Protein AF-A0A7S2PCZ5-F1 (afdb_monomer_lite)

Foldseek 3Di:
DPPPVVVVVVLVVVLVVVVVVVVVVVPPDDDDDDDDDDDDDDDDDDPPPPPPCPVPPPDPPPADDPLDALVVLLVVQLVVCQPPLDDDLVSLLVSLVSAAAQAQVSLVSLLVSQLSNLFRHLDQAAQVSLLSNLVSLLRNLHHDPPPQDDDPPDDPVRSVLLVLLVRLVSLLVSLLSSLVSCLDPSGSNLQHHDLVSNLVSLVSLLSSLVSVPPDNQPVVSVVPPPDPPPVPPDPDDPVVSLVSLVVSLVSVLCSLSPPDQQRDPSHDPSSRVSSNVPGHDDGHHDPSSVVSSVSSVVSSPPDPPPPPPPPPDPDDPDPDDDDDDDDDDDDDDDDDDDDDDDDDDDDDD

Radius of gyration: 31.06 Å; chains: 1; bounding box: 72×67×111 Å

Structure (mmCIF, N/CA/C/O backbone):
data_AF-A0A7S2PCZ5-F1
#
_entry.id   AF-A0A7S2PCZ5-F1
#
loop_
_atom_site.group_PDB
_atom_site.id
_atom_site.type_symbol
_atom_site.label_atom_id
_atom_site.label_alt_id
_atom_site.label_comp_id
_atom_site.label_asym_id
_atom_site.label_entity_id
_atom_site.label_seq_id
_atom_site.pdbx_PDB_ins_code
_atom_site.Cartn_x
_atom_site.Cartn_y
_atom_site.Cartn_z
_atom_site.occupancy
_atom_site.B_iso_or_equiv
_atom_site.auth_seq_id
_atom_site.auth_comp_id
_atom_site.auth_asym_id
_atom_site.auth_atom_id
_atom_site.pdbx_PDB_model_num
ATOM 1 N N . MET A 1 1 ? 23.778 21.643 -2.420 1.00 45.50 1 MET A N 1
ATOM 2 C CA . MET A 1 1 ? 23.593 20.524 -1.459 1.00 45.50 1 MET A CA 1
ATOM 3 C C . MET A 1 1 ? 23.432 20.952 0.011 1.00 45.50 1 MET A C 1
ATOM 5 O O . MET A 1 1 ? 22.989 20.142 0.815 1.00 45.50 1 MET A O 1
ATOM 9 N N . SER A 1 2 ? 23.689 22.212 0.385 1.00 38.12 2 SER A N 1
ATOM 10 C CA . SER A 1 2 ? 23.655 22.679 1.788 1.00 38.12 2 SER A CA 1
ATOM 11 C C . SER A 1 2 ? 22.252 22.975 2.355 1.00 38.12 2 SER A C 1
ATOM 13 O O . SER A 1 2 ? 22.082 23.082 3.566 1.00 38.12 2 SER A O 1
ATOM 15 N N . SER A 1 3 ? 21.228 23.076 1.505 1.00 40.75 3 SER A N 1
ATOM 16 C CA . SER A 1 3 ? 19.867 23.493 1.889 1.00 40.75 3 SER A CA 1
ATOM 17 C C . SER A 1 3 ? 19.020 22.364 2.497 1.00 40.75 3 SER A C 1
ATOM 19 O O . SER A 1 3 ? 18.107 22.625 3.276 1.00 40.75 3 SER A O 1
ATOM 21 N N . SER A 1 4 ? 19.331 21.101 2.179 1.00 42.09 4 SER A N 1
ATOM 22 C CA . SER A 1 4 ? 18.499 19.946 2.561 1.00 42.09 4 SER A CA 1
ATOM 23 C C . SER A 1 4 ? 18.768 19.460 3.997 1.00 42.09 4 SER A C 1
ATOM 25 O O . SER A 1 4 ? 17.859 19.034 4.708 1.00 42.09 4 SER A O 1
ATOM 27 N N . ILE A 1 5 ? 20.002 19.630 4.488 1.00 46.31 5 ILE A N 1
ATOM 28 C CA . ILE A 1 5 ? 20.404 19.249 5.857 1.00 46.31 5 ILE A CA 1
ATOM 29 C C . ILE A 1 5 ? 19.754 20.169 6.911 1.00 46.31 5 ILE A C 1
ATOM 31 O O . ILE A 1 5 ? 19.394 19.723 8.003 1.00 46.31 5 ILE A O 1
ATOM 35 N N . ALA A 1 6 ? 19.510 21.440 6.571 1.00 43.97 6 ALA A N 1
ATOM 36 C CA . ALA A 1 6 ? 18.892 22.408 7.480 1.00 43.97 6 ALA A CA 1
ATOM 37 C C . ALA A 1 6 ? 17.414 22.098 7.798 1.00 43.97 6 ALA A C 1
ATOM 39 O O . ALA A 1 6 ? 16.919 22.485 8.860 1.00 43.97 6 ALA A O 1
ATOM 40 N N . CYS A 1 7 ? 16.707 21.383 6.914 1.00 47.53 7 CYS A N 1
ATOM 41 C CA . CYS A 1 7 ? 15.302 21.037 7.130 1.00 47.53 7 CYS A CA 1
ATOM 42 C C . CYS A 1 7 ? 15.155 19.874 8.128 1.00 47.53 7 CYS A C 1
ATOM 44 O O . CYS A 1 7 ? 14.326 19.941 9.035 1.00 47.53 7 CYS A O 1
ATOM 46 N N . ILE A 1 8 ? 16.053 18.883 8.059 1.00 50.22 8 ILE A N 1
ATOM 47 C CA . ILE A 1 8 ? 16.055 17.697 8.935 1.00 50.22 8 ILE A CA 1
ATOM 48 C C . ILE A 1 8 ? 16.318 18.082 10.406 1.00 50.22 8 ILE A C 1
ATOM 50 O O . ILE A 1 8 ? 15.653 17.572 11.315 1.00 50.22 8 ILE A O 1
ATOM 54 N N . SER A 1 9 ? 17.211 19.051 10.648 1.00 50.16 9 SER A N 1
ATOM 55 C CA . SER A 1 9 ? 17.540 19.548 11.997 1.00 50.16 9 SER A CA 1
ATOM 56 C C . SER A 1 9 ? 16.352 20.236 12.697 1.00 50.16 9 SER A C 1
ATOM 58 O O . SER A 1 9 ? 16.084 19.990 13.877 1.00 50.16 9 SER A O 1
ATOM 60 N N . LYS A 1 10 ? 15.552 21.026 11.964 1.00 50.62 10 LYS A N 1
ATOM 61 C CA . LYS A 1 10 ? 14.368 21.708 12.529 1.00 50.62 10 LYS A CA 1
ATOM 62 C C . LYS A 1 10 ? 13.253 20.730 12.920 1.00 50.62 10 LYS A C 1
ATOM 64 O O . LYS A 1 10 ? 12.554 20.962 13.909 1.00 50.62 10 LYS A O 1
ATOM 69 N N . THR A 1 11 ? 13.099 19.622 12.196 1.00 51.47 11 THR A N 1
ATOM 70 C CA . THR A 1 11 ? 12.139 18.555 12.534 1.00 51.47 11 THR A CA 1
ATOM 71 C C . THR A 1 11 ? 12.542 17.758 13.776 1.00 51.47 11 THR A C 1
ATOM 73 O O . THR A 1 11 ? 11.685 17.477 14.615 1.00 51.47 11 THR A O 1
ATOM 76 N N . ALA A 1 12 ? 13.835 17.473 13.966 1.00 49.94 12 ALA A N 1
ATOM 77 C CA . ALA A 1 12 ? 14.327 16.774 15.158 1.00 49.94 12 ALA A CA 1
ATOM 78 C C . ALA A 1 12 ? 14.112 17.591 16.450 1.00 49.94 12 ALA A C 1
ATOM 80 O O . ALA A 1 12 ? 13.707 17.044 17.479 1.00 49.94 12 ALA A O 1
ATOM 81 N N . ALA A 1 13 ? 14.288 18.917 16.388 1.00 53.91 13 ALA A N 1
ATOM 82 C CA . ALA A 1 13 ? 14.034 19.813 17.520 1.00 53.91 13 ALA A CA 1
ATOM 83 C C . ALA A 1 13 ? 12.541 19.874 17.918 1.00 53.91 13 ALA A C 1
ATOM 85 O O . ALA A 1 13 ? 12.213 19.870 19.108 1.00 53.91 13 ALA A O 1
ATOM 86 N N . ARG A 1 14 ? 11.613 19.849 16.945 1.00 54.09 14 ARG A N 1
ATOM 87 C CA . ARG A 1 14 ? 10.160 19.783 17.218 1.00 54.09 14 ARG A CA 1
ATOM 88 C C . ARG A 1 14 ? 9.744 18.466 17.882 1.00 54.09 14 ARG A C 1
ATOM 90 O O . ARG A 1 14 ? 8.858 18.468 18.737 1.00 54.09 14 ARG A O 1
ATOM 97 N N . TYR A 1 15 ? 10.409 17.360 17.546 1.00 51.12 15 TYR A N 1
ATOM 98 C CA . TYR A 1 15 ? 10.144 16.053 18.151 1.00 51.12 15 TYR A CA 1
ATOM 99 C C . TYR A 1 15 ? 10.481 16.025 19.654 1.00 51.12 15 TYR A C 1
ATOM 101 O O . TYR A 1 15 ? 9.706 15.504 20.460 1.00 51.12 15 TYR A O 1
ATOM 109 N N . GLN A 1 16 ? 11.583 16.664 20.068 1.00 55.31 16 GLN A N 1
ATOM 110 C CA . GLN A 1 16 ? 11.946 16.764 21.488 1.00 55.31 16 GLN A CA 1
ATOM 111 C C . GLN A 1 16 ? 10.994 17.668 22.293 1.00 55.31 16 GLN A C 1
ATOM 113 O O . GLN A 1 16 ? 10.705 17.369 23.454 1.00 55.31 16 GLN A O 1
ATOM 118 N N . ALA A 1 17 ? 10.455 18.729 21.681 1.00 50.72 17 ALA A N 1
ATOM 119 C CA . ALA A 1 17 ? 9.501 19.631 22.329 1.00 50.72 17 ALA A CA 1
ATOM 120 C C . ALA A 1 17 ? 8.142 18.955 22.612 1.00 50.72 17 ALA A C 1
ATOM 122 O O . ALA A 1 17 ? 7.632 19.038 23.731 1.00 50.72 17 ALA A O 1
ATOM 123 N N . ASN A 1 18 ? 7.597 18.193 21.654 1.00 48.69 18 ASN A N 1
ATOM 124 C CA . ASN A 1 18 ? 6.316 17.491 21.831 1.00 48.69 18 ASN A CA 1
ATOM 125 C C . ASN A 1 18 ? 6.363 16.399 22.913 1.00 48.69 18 ASN A C 1
ATOM 127 O O . ASN A 1 18 ? 5.362 16.146 23.588 1.00 48.69 18 ASN A O 1
ATOM 131 N N . ARG A 1 19 ? 7.536 15.796 23.152 1.00 49.56 19 ARG A N 1
ATOM 132 C CA . ARG A 1 19 ? 7.717 14.792 24.210 1.00 49.56 19 ARG A CA 1
ATOM 133 C C . ARG A 1 19 ? 7.587 15.385 25.623 1.00 49.56 19 ARG A C 1
ATOM 135 O O . ARG A 1 19 ? 7.194 14.668 26.540 1.00 49.56 19 ARG A O 1
ATOM 142 N N . ARG A 1 20 ? 7.859 16.687 25.805 1.00 48.09 20 ARG A N 1
ATOM 143 C CA . ARG A 1 20 ? 7.715 17.378 27.102 1.00 48.09 20 ARG A CA 1
ATOM 144 C C . ARG A 1 20 ? 6.266 17.777 27.408 1.00 48.09 20 ARG A C 1
ATOM 146 O O . ARG A 1 20 ? 5.848 17.657 28.556 1.00 48.09 20 ARG A O 1
ATOM 153 N N . CYS A 1 21 ? 5.466 18.149 26.407 1.00 44.34 21 CYS A N 1
ATOM 154 C CA . CYS A 1 21 ? 4.059 18.526 26.615 1.00 44.34 21 CYS A CA 1
ATOM 155 C C . CYS A 1 21 ? 3.155 17.337 26.993 1.00 44.34 21 CYS A C 1
ATOM 157 O O . CYS A 1 21 ? 2.236 17.496 27.794 1.00 44.34 21 CYS A O 1
ATOM 159 N N . ALA A 1 22 ? 3.443 16.130 26.493 1.00 43.91 22 ALA A N 1
ATOM 160 C CA . ALA A 1 22 ? 2.670 14.928 26.827 1.00 43.91 22 ALA A CA 1
ATOM 161 C C . ALA A 1 22 ? 2.833 14.471 28.295 1.00 43.91 22 ALA A C 1
ATOM 163 O O . ALA A 1 22 ? 1.954 13.795 28.825 1.00 43.91 22 ALA A O 1
ATOM 164 N N . SER A 1 23 ? 3.923 14.867 28.963 1.00 44.50 23 SER A N 1
ATOM 165 C CA . SER A 1 23 ? 4.177 14.566 30.382 1.00 44.50 23 SER A CA 1
ATOM 166 C C . SER A 1 23 ? 3.277 15.380 31.325 1.00 44.50 23 SER A C 1
ATOM 168 O O . SER A 1 23 ? 2.786 14.869 32.328 1.00 44.50 23 SER A O 1
ATOM 170 N N . ILE A 1 24 ? 2.986 16.636 30.967 1.00 44.53 24 ILE A N 1
ATOM 171 C CA . ILE A 1 24 ? 2.283 17.589 31.842 1.00 44.53 24 ILE A CA 1
ATOM 172 C C . ILE A 1 24 ? 0.767 17.318 31.888 1.00 44.53 24 ILE A C 1
ATOM 174 O O . ILE A 1 24 ? 0.121 17.529 32.911 1.00 44.53 24 ILE A O 1
ATOM 178 N N . ILE A 1 25 ? 0.186 16.762 30.820 1.00 46.34 25 ILE A N 1
ATOM 179 C CA . ILE A 1 25 ? -1.265 16.500 30.739 1.00 46.34 25 ILE A CA 1
ATOM 180 C C . ILE A 1 25 ? -1.691 15.294 31.606 1.00 46.34 25 ILE A C 1
ATOM 182 O O . ILE A 1 25 ? -2.861 15.170 31.964 1.00 46.34 25 ILE A O 1
ATOM 186 N N . SER A 1 26 ? -0.757 14.435 32.031 1.00 43.09 26 SER A N 1
ATOM 187 C CA . SER A 1 26 ? -1.076 13.259 32.857 1.00 43.09 26 SER A CA 1
ATOM 188 C C . SER A 1 26 ? -1.281 13.563 34.351 1.00 43.09 26 SER A C 1
ATOM 190 O O . SER A 1 26 ? -1.666 12.654 35.085 1.00 43.09 26 SER A O 1
ATOM 192 N N . GLN A 1 27 ? -1.041 14.796 34.816 1.00 44.06 27 GLN A N 1
ATOM 193 C CA . GLN A 1 27 ? -1.111 15.151 36.244 1.00 44.06 27 GLN A CA 1
ATOM 194 C C . GLN A 1 27 ? -2.396 15.889 36.674 1.00 44.06 27 GLN A C 1
ATOM 196 O O . GLN A 1 27 ? -2.571 16.124 37.864 1.00 44.06 27 GLN A O 1
ATOM 201 N N . TYR A 1 28 ? -3.329 16.201 35.761 1.00 41.97 28 TYR A N 1
ATOM 202 C CA . TYR A 1 28 ? -4.479 17.080 36.062 1.00 41.97 28 TYR A CA 1
ATOM 203 C C . TYR A 1 28 ? -5.885 16.462 35.916 1.00 41.97 28 TYR A C 1
ATOM 205 O O . TYR A 1 28 ? -6.870 17.192 35.822 1.00 41.97 28 TYR A O 1
ATOM 213 N N . LEU A 1 29 ? -6.039 15.135 35.947 1.00 40.31 29 LEU A N 1
ATOM 214 C CA . LEU A 1 29 ? -7.370 14.505 35.963 1.00 40.31 29 LEU A CA 1
ATOM 215 C C . LEU A 1 29 ? -7.775 14.083 37.384 1.00 40.31 29 LEU A C 1
ATOM 217 O O . LEU A 1 29 ? -7.515 12.966 37.823 1.00 40.31 29 LEU A O 1
ATOM 221 N N . LEU A 1 30 ? -8.417 15.026 38.081 1.00 42.78 30 LEU A N 1
ATOM 222 C CA . LEU A 1 30 ? -9.117 14.844 39.358 1.00 42.78 30 LEU A CA 1
ATOM 223 C C . LEU A 1 30 ? -10.389 13.971 39.220 1.00 42.78 30 LEU A C 1
ATOM 225 O O . LEU A 1 30 ? -10.973 13.898 38.135 1.00 42.78 30 LEU A O 1
ATOM 229 N N . PRO A 1 31 ? -10.851 13.340 40.321 1.00 51.62 31 PRO A N 1
ATOM 230 C CA . PRO A 1 31 ? -12.037 12.489 40.363 1.00 51.62 31 PRO A CA 1
ATOM 231 C C . PRO A 1 31 ? -13.302 13.307 40.668 1.00 51.62 31 PRO A C 1
ATOM 233 O O . PRO A 1 31 ? -13.294 14.163 41.550 1.00 51.62 31 PRO A O 1
ATOM 236 N N . ALA A 1 32 ? -14.414 13.013 39.991 1.00 42.28 32 ALA A N 1
ATOM 237 C CA . ALA A 1 32 ? -15.710 13.615 40.299 1.00 42.28 32 ALA A CA 1
ATOM 238 C C . ALA A 1 32 ? -16.780 12.549 40.583 1.00 42.28 32 ALA A C 1
ATOM 240 O O . ALA A 1 32 ? -17.205 11.813 39.697 1.00 42.28 32 ALA A O 1
ATOM 241 N N . HIS A 1 33 ? -17.174 12.534 41.858 1.00 38.25 33 HIS A N 1
ATOM 242 C CA . HIS A 1 33 ? -18.529 12.432 42.401 1.00 38.25 33 HIS A CA 1
ATOM 243 C C . HIS A 1 33 ? -19.438 11.235 42.068 1.00 38.25 33 HIS A C 1
ATOM 245 O O . HIS A 1 33 ? -20.063 11.133 41.016 1.00 38.25 33 HIS A O 1
ATOM 251 N N . GLN A 1 34 ? -19.621 10.416 43.108 1.00 47.53 34 GLN A N 1
ATOM 252 C CA . GLN A 1 34 ? -20.853 9.695 43.424 1.00 47.53 34 GLN A CA 1
ATOM 253 C C . GLN A 1 34 ? -21.942 10.681 43.893 1.00 47.53 34 GLN A C 1
ATOM 255 O O . GLN A 1 34 ? -21.619 11.644 44.593 1.00 47.53 34 GLN A O 1
ATOM 260 N N . ASN A 1 35 ? -23.205 10.428 43.514 1.00 40.00 35 ASN A N 1
ATOM 261 C CA . ASN A 1 35 ? -24.399 10.392 44.386 1.00 40.00 35 ASN A CA 1
ATOM 262 C C . ASN A 1 35 ? -25.717 10.421 43.578 1.00 40.00 35 ASN A C 1
ATOM 264 O O . ASN A 1 35 ? -25.870 11.238 42.677 1.00 40.00 35 ASN A O 1
ATOM 268 N N . GLY A 1 36 ? -26.696 9.604 44.000 1.00 37.47 36 GLY A N 1
ATOM 269 C CA . GLY A 1 36 ? -28.075 10.092 44.177 1.00 37.47 36 GLY A CA 1
ATOM 270 C C . GLY A 1 36 ? -29.207 9.645 43.230 1.00 37.47 36 GLY A C 1
ATOM 271 O O . GLY A 1 36 ? -29.570 10.402 42.346 1.00 37.47 36 GLY A O 1
ATOM 272 N N . ILE A 1 37 ? -29.839 8.500 43.541 1.00 39.31 37 ILE A N 1
ATOM 273 C CA . ILE A 1 37 ? -31.270 8.366 43.948 1.00 39.31 37 ILE A CA 1
ATOM 274 C C . ILE A 1 37 ? -32.428 8.558 42.917 1.00 39.31 37 ILE A C 1
ATOM 276 O O . ILE A 1 37 ? -32.655 9.645 42.407 1.00 39.31 37 ILE A O 1
ATOM 280 N N . CYS A 1 38 ? -33.246 7.483 42.817 1.00 35.25 38 CYS A N 1
ATOM 281 C CA . CYS A 1 38 ? -34.692 7.341 42.482 1.00 35.25 38 CYS A CA 1
ATOM 282 C C . CYS A 1 38 ? -35.209 7.787 41.087 1.00 35.25 38 CYS A C 1
ATOM 284 O O . CYS A 1 38 ? -34.790 8.785 40.534 1.00 35.25 38 CYS A O 1
ATOM 286 N N . SER A 1 39 ? -36.173 7.125 40.435 1.00 39.12 39 SER A N 1
ATOM 287 C CA . SER A 1 39 ? -37.429 6.566 40.947 1.00 39.12 39 SER A CA 1
ATOM 288 C C . SER A 1 39 ? -38.088 5.592 39.948 1.00 39.12 39 SER A C 1
ATOM 290 O O . SER A 1 39 ? -37.744 5.531 38.769 1.00 39.12 39 SER A O 1
ATOM 292 N N . ASN A 1 40 ? -39.032 4.817 40.479 1.00 46.72 40 ASN A N 1
ATOM 293 C CA . ASN A 1 40 ? -39.803 3.755 39.841 1.00 46.72 40 ASN A CA 1
ATOM 294 C C . ASN A 1 40 ? -40.740 4.269 38.734 1.00 46.72 40 ASN A C 1
ATOM 296 O O . ASN A 1 40 ? -41.554 5.153 38.986 1.00 46.72 40 ASN A O 1
ATOM 300 N N . PHE A 1 41 ? -40.724 3.622 37.565 1.00 40.94 41 PHE A N 1
ATOM 301 C CA . PHE A 1 41 ? -41.838 3.671 36.617 1.00 40.94 41 PHE A CA 1
ATOM 302 C C . PHE A 1 41 ? -42.261 2.241 36.277 1.00 40.94 41 PHE A C 1
ATOM 304 O O . PHE A 1 41 ? -41.591 1.522 35.538 1.00 40.94 41 PHE A O 1
ATOM 311 N N . SER A 1 42 ? -43.360 1.821 36.903 1.00 46.62 42 SER A N 1
ATOM 312 C CA . SER A 1 42 ? -44.091 0.607 36.562 1.00 46.62 42 SER A CA 1
ATOM 313 C C . SER A 1 42 ? -45.025 0.946 35.408 1.00 46.62 42 SER A C 1
ATOM 315 O O . SER A 1 42 ? -45.886 1.817 35.531 1.00 46.62 42 SER A O 1
ATOM 317 N N . THR A 1 43 ? -44.850 0.287 34.269 1.00 45.06 43 THR A N 1
ATOM 318 C CA . THR A 1 43 ? -45.849 0.285 33.201 1.00 45.06 43 THR A CA 1
ATOM 319 C C . THR A 1 43 ? -45.996 -1.145 32.721 1.00 45.06 43 THR A C 1
ATOM 321 O O . THR A 1 43 ? -45.151 -1.693 32.018 1.00 45.06 43 THR A O 1
ATOM 324 N N . THR A 1 44 ? -47.076 -1.764 33.177 1.00 56.19 44 THR A N 1
ATOM 325 C CA . THR A 1 44 ? -47.604 -3.033 32.693 1.00 56.19 44 THR A CA 1
ATOM 326 C C . THR A 1 44 ? -48.049 -2.854 31.246 1.00 56.19 44 THR A C 1
ATOM 328 O O . THR A 1 44 ? -49.150 -2.372 30.986 1.00 56.19 44 THR A O 1
ATOM 331 N N . ALA A 1 45 ? -47.179 -3.212 30.305 1.00 45.00 45 ALA A N 1
ATOM 332 C CA . ALA A 1 45 ? -47.520 -3.341 28.896 1.00 45.00 45 ALA A CA 1
ATOM 333 C C . ALA A 1 45 ? -47.423 -4.814 28.484 1.00 45.00 45 ALA A C 1
ATOM 335 O O . ALA A 1 45 ? -46.399 -5.470 28.674 1.00 45.00 45 ALA A O 1
ATOM 336 N N . SER A 1 46 ? -48.547 -5.301 27.963 1.00 42.78 46 SER A N 1
ATOM 337 C CA . SER A 1 46 ? -48.851 -6.645 27.484 1.00 42.78 46 SER A CA 1
ATOM 338 C C . SER A 1 46 ? -47.675 -7.433 26.918 1.00 42.78 46 SER A C 1
ATOM 340 O O . SER A 1 46 ? -47.080 -7.089 25.896 1.00 42.78 46 SER A O 1
ATOM 342 N N . ALA A 1 47 ? -47.444 -8.582 27.546 1.00 46.34 47 ALA A N 1
ATOM 343 C CA . ALA A 1 47 ? -46.607 -9.657 27.054 1.00 46.34 47 ALA A CA 1
ATOM 344 C C . ALA A 1 47 ? -47.257 -10.341 25.836 1.00 46.34 47 ALA A C 1
ATOM 346 O O . ALA A 1 47 ? -47.818 -11.428 25.940 1.00 46.34 47 ALA A O 1
ATOM 347 N N . HIS A 1 48 ? -47.124 -9.743 24.652 1.00 45.69 48 HIS A N 1
ATOM 348 C CA . HIS A 1 48 ? -46.992 -10.556 23.447 1.00 45.69 48 HIS A CA 1
ATOM 349 C C . HIS A 1 48 ? -45.577 -11.124 23.454 1.00 45.69 48 HIS A C 1
ATOM 351 O O . HIS A 1 48 ? -44.617 -10.489 23.015 1.00 45.69 48 HIS A O 1
ATOM 357 N N . ILE A 1 49 ? -45.457 -12.328 24.013 1.00 47.56 49 ILE A N 1
ATOM 358 C CA . ILE A 1 49 ? -44.280 -13.180 23.890 1.00 47.56 49 ILE A CA 1
ATOM 359 C C . ILE A 1 49 ? -44.191 -13.562 22.412 1.00 47.56 49 ILE A C 1
ATOM 361 O O . ILE A 1 49 ? -44.642 -14.618 21.982 1.00 47.56 49 ILE A O 1
ATOM 365 N N . ALA A 1 50 ? -43.622 -12.664 21.610 1.00 46.94 50 ALA A N 1
ATOM 366 C CA . ALA A 1 50 ? -42.960 -13.060 20.391 1.00 46.94 50 ALA A CA 1
ATOM 367 C C . ALA A 1 50 ? -41.834 -13.983 20.848 1.00 46.94 50 ALA A C 1
ATOM 369 O O . ALA A 1 50 ? -40.799 -13.527 21.344 1.00 46.94 50 ALA A O 1
ATOM 370 N N . THR A 1 51 ? -42.060 -15.287 20.724 1.00 46.09 51 THR A N 1
ATOM 371 C CA . THR A 1 51 ? -41.012 -16.298 20.681 1.00 46.09 51 THR A CA 1
ATOM 372 C C . THR A 1 51 ? -40.114 -15.942 19.501 1.00 46.09 51 THR A C 1
ATOM 374 O O . THR A 1 51 ? -40.228 -16.488 18.407 1.00 46.09 51 THR A O 1
ATOM 377 N N . ARG A 1 52 ? -39.242 -14.942 19.692 1.00 46.72 52 ARG A N 1
ATOM 378 C CA . ARG A 1 52 ? -38.076 -14.721 18.851 1.00 46.72 52 ARG A CA 1
ATOM 379 C C . ARG A 1 52 ? -37.355 -16.050 18.891 1.00 46.72 52 ARG A C 1
ATOM 381 O O . ARG A 1 52 ? -36.842 -16.411 19.945 1.00 46.72 52 ARG A O 1
ATOM 388 N N . ASN A 1 53 ? -37.391 -16.767 17.772 1.00 48.50 53 ASN A N 1
ATOM 389 C CA . ASN A 1 53 ? -36.623 -17.974 17.525 1.00 48.50 53 ASN A CA 1
ATOM 390 C C . ASN A 1 53 ? -35.151 -17.693 17.855 1.00 48.50 53 ASN A C 1
ATOM 392 O O . ASN A 1 53 ? -34.363 -17.266 17.018 1.00 48.50 53 ASN A O 1
ATOM 396 N N . THR A 1 54 ? -34.789 -17.895 19.118 1.00 46.69 54 THR A N 1
ATOM 397 C CA . THR A 1 54 ? -33.419 -17.954 19.625 1.00 46.69 54 THR A CA 1
ATOM 398 C C . THR A 1 54 ? -32.803 -19.325 19.335 1.00 46.69 54 THR A C 1
ATOM 400 O O . THR A 1 54 ? -31.614 -19.528 19.579 1.00 46.69 54 THR A O 1
ATOM 403 N N . SER A 1 55 ? -33.568 -20.237 18.724 1.00 45.91 55 SER A N 1
ATOM 404 C CA . SER A 1 55 ? -33.157 -21.549 18.227 1.00 45.91 55 SER A CA 1
ATOM 405 C C . SER A 1 55 ? -32.472 -21.468 16.857 1.00 45.91 55 SER A C 1
ATOM 407 O O . SER A 1 55 ? -32.857 -22.145 15.911 1.00 45.91 55 SER A O 1
ATOM 409 N N . ASN A 1 56 ? -31.485 -20.586 16.727 1.00 43.56 56 ASN A N 1
ATOM 410 C CA . ASN A 1 56 ? -30.371 -20.795 15.802 1.00 43.56 56 ASN A CA 1
ATOM 411 C C . ASN A 1 56 ? -29.220 -19.838 16.128 1.00 43.56 56 ASN A C 1
ATOM 413 O O . ASN A 1 56 ? -28.607 -19.237 15.248 1.00 43.56 56 ASN A O 1
ATOM 417 N N . ARG A 1 57 ? -28.857 -19.718 17.414 1.00 45.19 57 ARG A N 1
ATOM 418 C CA . ARG A 1 57 ? -27.478 -19.345 17.772 1.00 45.19 57 ARG A CA 1
ATOM 419 C C . ARG A 1 57 ? -26.551 -20.517 17.428 1.00 45.19 57 ARG A C 1
ATOM 421 O O . ARG A 1 57 ? -25.873 -21.054 18.297 1.00 45.19 57 ARG A O 1
ATOM 428 N N . ASN A 1 58 ? -26.544 -20.922 16.159 1.00 47.66 58 ASN A N 1
ATOM 429 C CA . ASN A 1 58 ? -25.542 -21.812 15.612 1.00 47.66 58 ASN A CA 1
ATOM 430 C C . ASN A 1 58 ? -24.212 -21.087 15.739 1.00 47.66 58 ASN A C 1
ATOM 432 O O . ASN A 1 58 ? -23.904 -20.166 14.991 1.00 47.66 58 ASN A O 1
ATOM 436 N N . ASN A 1 59 ? -23.482 -21.487 16.773 1.00 45.03 59 ASN A N 1
ATOM 437 C CA . ASN A 1 59 ? -22.052 -21.352 16.927 1.00 45.03 59 ASN A CA 1
ATOM 438 C C . ASN A 1 59 ? -21.484 -19.966 16.596 1.00 45.03 59 ASN A C 1
ATOM 440 O O . ASN A 1 59 ? -20.992 -19.682 15.512 1.00 45.03 59 ASN A O 1
ATOM 444 N N . ILE A 1 60 ? -21.362 -19.160 17.652 1.00 46.59 60 ILE A N 1
ATOM 445 C CA . ILE A 1 60 ? -20.468 -17.990 17.787 1.00 46.59 60 ILE A CA 1
ATOM 446 C C . ILE A 1 60 ? -18.983 -18.334 17.461 1.00 46.59 60 ILE A C 1
ATOM 448 O O . ILE A 1 60 ? -18.104 -17.463 17.433 1.00 46.59 60 ILE A O 1
ATOM 452 N N . THR A 1 61 ? -18.685 -19.609 17.203 1.00 49.69 61 THR A N 1
ATOM 453 C CA . THR A 1 61 ? -17.424 -20.166 16.708 1.00 49.69 61 THR A CA 1
ATOM 454 C C . THR A 1 61 ? -17.378 -20.405 15.202 1.00 49.69 61 THR A C 1
ATOM 456 O O . THR A 1 61 ? -16.333 -20.874 14.769 1.00 49.69 61 THR A O 1
ATOM 459 N N . ALA A 1 62 ? -18.427 -20.094 14.425 1.00 55.81 62 ALA A N 1
ATOM 460 C CA . ALA A 1 62 ? -18.446 -20.270 12.974 1.00 55.81 62 ALA A CA 1
ATOM 461 C C . ALA A 1 62 ? -17.227 -19.580 12.352 1.00 55.81 62 ALA A C 1
ATOM 463 O O . ALA A 1 62 ? -17.161 -18.355 12.214 1.00 55.81 62 ALA A O 1
ATOM 464 N N . THR A 1 63 ? -16.220 -20.401 12.077 1.00 74.31 63 THR A N 1
ATOM 465 C CA . THR A 1 63 ? -15.027 -20.050 11.333 1.00 74.31 63 THR A CA 1
ATOM 466 C C . THR A 1 63 ? -15.448 -19.767 9.902 1.00 74.31 63 THR A C 1
ATOM 468 O O . THR A 1 63 ? -16.447 -20.306 9.423 1.00 74.31 63 THR A O 1
ATOM 471 N N . LEU A 1 64 ? -14.709 -18.891 9.226 1.00 86.00 64 LEU A N 1
ATOM 472 C CA . LEU A 1 64 ? -14.941 -18.616 7.812 1.00 86.00 64 LEU A CA 1
ATOM 473 C C . LEU A 1 64 ? -14.963 -19.953 7.034 1.00 86.00 64 LEU A C 1
ATOM 475 O O . LEU A 1 64 ? -14.142 -20.822 7.345 1.00 86.00 64 LEU A O 1
ATOM 479 N N . PRO A 1 65 ? -15.919 -20.155 6.107 1.00 86.56 65 PRO A N 1
ATOM 480 C CA . PRO A 1 65 ? -16.072 -21.423 5.387 1.00 86.56 65 PRO A CA 1
ATOM 481 C C . PRO A 1 65 ? -14.809 -21.721 4.582 1.00 86.56 65 PRO A C 1
ATOM 483 O O . PRO A 1 65 ? -14.195 -20.784 4.104 1.00 86.56 65 PRO A O 1
ATOM 486 N N . GLU A 1 66 ? -14.399 -22.976 4.405 1.00 87.19 66 GLU A N 1
ATOM 487 C CA . GLU A 1 66 ? -13.174 -23.284 3.648 1.00 87.19 66 GLU A CA 1
ATOM 488 C C . GLU A 1 66 ? -13.249 -22.787 2.190 1.00 87.19 66 GLU A C 1
ATOM 490 O O . GLU A 1 66 ? -14.304 -22.810 1.560 1.00 87.19 66 GLU A O 1
ATOM 495 N N . GLY A 1 67 ? -12.128 -22.290 1.650 1.00 88.88 67 GLY A N 1
ATOM 496 C CA . GLY A 1 67 ? -12.038 -21.844 0.248 1.00 88.88 67 GLY A CA 1
ATOM 497 C C . GLY A 1 67 ? -12.741 -20.520 -0.095 1.00 88.88 67 GLY A C 1
ATOM 498 O O . GLY A 1 67 ? -12.864 -20.166 -1.267 1.00 88.88 67 GLY A O 1
ATOM 499 N N . TYR A 1 68 ? -13.200 -19.773 0.903 1.00 92.69 68 TYR A N 1
ATOM 500 C CA . TYR A 1 68 ? -13.850 -18.476 0.730 1.00 92.69 68 TYR A CA 1
ATOM 501 C C . TYR A 1 68 ? -12.981 -17.405 0.052 1.00 92.69 68 TYR A C 1
ATOM 503 O O . TYR A 1 68 ? -11.757 -17.368 0.185 1.00 92.69 68 TYR A O 1
ATOM 511 N N . ARG A 1 69 ? -13.646 -16.459 -0.623 1.00 93.44 69 ARG A N 1
ATOM 512 C CA . ARG A 1 69 ? -13.007 -15.246 -1.161 1.00 93.44 69 ARG A CA 1
ATOM 513 C C . ARG A 1 69 ? -12.993 -14.110 -0.128 1.00 93.44 69 ARG A C 1
ATOM 515 O O . ARG A 1 69 ? -13.937 -14.015 0.662 1.00 93.44 69 ARG A O 1
ATOM 522 N N . PRO A 1 70 ? -12.022 -13.175 -0.179 1.00 95.06 70 PRO A N 1
ATOM 523 C CA . PRO A 1 70 ? -11.980 -12.027 0.731 1.00 95.06 70 PRO A CA 1
ATOM 524 C C . PRO A 1 70 ? -13.275 -11.209 0.764 1.00 95.06 70 PRO A C 1
ATOM 526 O O . PRO A 1 70 ? -13.697 -10.797 1.837 1.00 95.06 70 PRO A O 1
ATOM 529 N N . GLY A 1 71 ? -13.949 -11.033 -0.380 1.00 94.38 71 GLY A N 1
ATOM 530 C CA . GLY A 1 71 ? -15.258 -10.367 -0.440 1.00 94.38 71 GLY A CA 1
ATOM 531 C C . GLY A 1 71 ? -16.348 -11.086 0.358 1.00 94.38 71 GLY A C 1
ATOM 532 O O . GLY A 1 71 ? -17.032 -10.464 1.160 1.00 94.38 71 GLY A O 1
ATOM 533 N N . GLN A 1 72 ? -16.449 -12.411 0.223 1.00 95.00 72 GLN A N 1
ATOM 534 C CA . GLN A 1 72 ? -17.427 -13.205 0.976 1.00 95.00 72 GLN A CA 1
ATOM 535 C C . GLN A 1 72 ? -17.137 -13.170 2.480 1.00 95.00 72 GLN A C 1
ATOM 537 O O . GLN A 1 72 ? -18.051 -13.028 3.291 1.00 95.00 72 GLN A O 1
ATOM 542 N N . ALA A 1 73 ? -15.860 -13.268 2.867 1.00 95.69 73 ALA A N 1
ATOM 543 C CA . ALA A 1 73 ? -15.479 -13.124 4.267 1.00 95.69 73 ALA A CA 1
ATOM 544 C C . ALA A 1 73 ? -15.762 -11.729 4.810 1.00 95.69 73 ALA A C 1
ATOM 546 O O . ALA A 1 73 ? -16.229 -11.619 5.941 1.00 95.69 73 ALA A O 1
ATOM 547 N N . TYR A 1 74 ? -15.518 -10.683 4.022 1.00 96.19 74 TYR A N 1
ATOM 548 C CA . TYR A 1 74 ? -15.855 -9.323 4.412 1.00 96.19 74 TYR A CA 1
ATOM 549 C C . TYR A 1 74 ? -17.349 -9.195 4.724 1.00 96.19 74 TYR A C 1
ATOM 551 O O . TYR A 1 74 ? -17.680 -8.720 5.806 1.00 96.19 74 TYR A O 1
ATOM 559 N N . ASP A 1 75 ? -18.236 -9.697 3.862 1.00 95.44 75 ASP A N 1
ATOM 560 C CA . ASP A 1 75 ? -19.688 -9.619 4.073 1.00 95.44 75 ASP A CA 1
ATOM 561 C C . ASP A 1 75 ? -20.131 -10.356 5.351 1.00 95.44 75 ASP A C 1
ATOM 563 O O . ASP A 1 75 ? -20.943 -9.851 6.133 1.00 95.44 75 ASP A O 1
ATOM 567 N N . ILE A 1 76 ? -19.565 -11.542 5.609 1.00 93.88 76 ILE A N 1
ATOM 568 C CA . ILE A 1 76 ? -19.828 -12.319 6.832 1.00 93.88 76 ILE A CA 1
ATOM 569 C C . ILE A 1 76 ? -19.343 -11.550 8.069 1.00 93.88 76 ILE A C 1
ATOM 571 O O . ILE A 1 76 ? -20.071 -11.417 9.058 1.00 93.88 76 ILE A O 1
ATOM 575 N N . LEU A 1 77 ? -18.120 -11.020 8.017 1.00 93.94 77 LEU A N 1
ATOM 576 C CA . LEU A 1 77 ? -17.521 -10.262 9.112 1.00 93.94 77 LEU A CA 1
ATOM 577 C C . LEU A 1 77 ? -18.230 -8.931 9.356 1.00 93.94 77 LEU A C 1
ATOM 579 O O . LEU A 1 77 ? -18.344 -8.506 10.504 1.00 93.94 77 LEU A O 1
ATOM 583 N N . GLN A 1 78 ? -18.737 -8.291 8.308 1.00 94.38 78 GLN A N 1
ATOM 584 C CA . GLN A 1 78 ? -19.499 -7.055 8.397 1.00 94.38 78 GLN A CA 1
ATOM 585 C C . GLN A 1 78 ? -20.807 -7.280 9.160 1.00 94.38 78 GLN A C 1
ATOM 587 O O . GLN A 1 78 ? -21.079 -6.540 10.108 1.00 94.38 78 GLN A O 1
ATOM 592 N N . LYS A 1 79 ? -21.567 -8.327 8.806 1.00 92.19 79 LYS A N 1
ATOM 593 C CA . LYS A 1 79 ? -22.794 -8.730 9.518 1.00 92.19 79 LYS A CA 1
ATOM 594 C C . LYS A 1 79 ? -22.495 -9.060 10.980 1.00 92.19 79 LYS A C 1
ATOM 596 O O . LYS A 1 79 ? -23.081 -8.476 11.885 1.00 92.19 79 LYS A O 1
ATOM 601 N N . LYS A 1 80 ? -21.473 -9.887 11.224 1.00 89.88 80 LYS A N 1
ATOM 602 C CA . LYS A 1 80 ? -21.032 -10.252 12.580 1.00 89.88 80 LYS A CA 1
ATOM 603 C C . LYS A 1 80 ? -20.619 -9.039 13.419 1.00 89.88 80 LYS A C 1
ATOM 605 O O . LYS A 1 80 ? -20.964 -8.951 14.601 1.00 89.88 80 LYS A O 1
ATOM 610 N N . GLY A 1 81 ? -19.881 -8.109 12.817 1.00 88.75 81 GLY A N 1
ATOM 611 C CA . GLY A 1 81 ? -19.463 -6.854 13.434 1.00 88.75 81 GLY A CA 1
ATOM 612 C C . GLY A 1 81 ? -20.634 -5.912 13.718 1.00 88.75 81 GLY A C 1
ATOM 613 O O . GLY A 1 81 ? -20.610 -5.220 14.733 1.00 88.75 81 GLY A O 1
ATOM 614 N N . ALA A 1 82 ? -21.674 -5.912 12.880 1.00 87.19 82 ALA A N 1
ATOM 615 C CA . ALA A 1 82 ? -22.898 -5.150 13.118 1.00 87.19 82 ALA A CA 1
ATOM 616 C C . ALA A 1 82 ? -23.719 -5.725 14.285 1.00 87.19 82 ALA A C 1
ATOM 618 O O . ALA A 1 82 ? -24.132 -4.961 15.157 1.00 87.19 82 ALA A O 1
ATOM 619 N N . ASP A 1 83 ? -23.879 -7.050 14.342 1.00 85.44 83 ASP A N 1
ATOM 620 C CA . ASP A 1 83 ? -24.712 -7.723 15.346 1.00 85.44 83 ASP A CA 1
ATOM 621 C C . ASP A 1 83 ? -24.062 -7.750 16.735 1.00 85.44 83 ASP A C 1
ATOM 623 O O . ASP A 1 83 ? -24.698 -7.469 17.751 1.00 85.44 83 ASP A O 1
ATOM 627 N N . THR A 1 84 ? -22.776 -8.109 16.794 1.00 83.94 84 THR A N 1
ATOM 628 C CA . THR A 1 84 ? -22.074 -8.370 18.064 1.00 83.94 84 THR A CA 1
ATOM 629 C C . THR A 1 84 ? -21.085 -7.273 18.451 1.00 83.94 84 THR A C 1
ATOM 631 O O . THR A 1 84 ? -20.660 -7.199 19.606 1.00 83.94 84 THR A O 1
ATOM 634 N N . GLY A 1 85 ? -20.664 -6.437 17.495 1.00 80.94 85 GLY A N 1
ATOM 635 C CA . GLY A 1 85 ? -19.566 -5.482 17.677 1.00 80.94 85 GLY A CA 1
ATOM 636 C C . GLY A 1 85 ? -18.179 -6.124 17.794 1.00 80.94 85 GLY A C 1
ATOM 637 O O . GLY A 1 85 ? -17.195 -5.403 17.977 1.00 80.94 85 GLY A O 1
ATOM 638 N N . PHE A 1 86 ? -18.075 -7.456 17.710 1.00 87.94 86 PHE A N 1
ATOM 639 C CA . PHE A 1 86 ? -16.846 -8.203 17.951 1.00 87.94 86 PHE A CA 1
ATOM 640 C C . PHE A 1 86 ? -16.473 -9.084 16.757 1.00 87.94 86 PHE A C 1
ATOM 642 O O . PHE A 1 86 ? -17.214 -9.973 16.346 1.00 87.94 86 PHE A O 1
ATOM 649 N N . ILE A 1 87 ? -15.264 -8.870 16.245 1.00 91.56 87 ILE A N 1
ATOM 650 C CA . ILE A 1 87 ? -14.654 -9.679 15.190 1.00 91.56 87 ILE A CA 1
ATOM 651 C C . ILE A 1 87 ? -13.384 -10.289 15.762 1.00 91.56 87 ILE A C 1
ATOM 653 O O . ILE A 1 87 ? -12.585 -9.589 16.393 1.00 91.56 87 ILE A O 1
ATOM 657 N N . ARG A 1 88 ? -13.180 -11.596 15.560 1.00 92.56 88 ARG A N 1
ATOM 658 C CA . ARG A 1 88 ? -11.958 -12.237 16.043 1.00 92.56 88 ARG A CA 1
ATOM 659 C C . ARG A 1 88 ? -10.798 -11.817 15.149 1.00 92.56 88 ARG A C 1
ATOM 661 O O . ARG A 1 88 ? -10.877 -11.871 13.926 1.00 92.56 88 ARG A O 1
ATOM 668 N N . ARG A 1 89 ? -9.666 -11.510 15.778 1.00 93.12 89 ARG A N 1
ATOM 669 C CA . ARG A 1 89 ? -8.389 -11.218 15.106 1.00 93.12 89 ARG A CA 1
ATOM 670 C C . ARG A 1 89 ? -8.002 -12.274 14.068 1.00 93.12 89 ARG A C 1
ATOM 672 O O . ARG A 1 89 ? -7.563 -11.929 12.976 1.00 93.12 89 ARG A O 1
ATOM 679 N N . LYS A 1 90 ? -8.206 -13.554 14.403 1.00 94.88 90 LYS A N 1
ATOM 680 C CA . LYS A 1 90 ? -7.946 -14.686 13.504 1.00 94.88 90 LYS A CA 1
ATOM 681 C C . LYS A 1 90 ? -8.775 -14.603 12.219 1.00 94.88 90 LYS A C 1
ATOM 683 O O . LYS A 1 90 ? -8.210 -14.741 11.149 1.00 94.88 90 LYS A O 1
ATOM 688 N N . GLU A 1 91 ? -10.065 -14.291 12.316 1.00 95.25 91 GLU A N 1
ATOM 689 C CA . GLU A 1 91 ? -10.961 -14.230 11.152 1.00 95.25 91 GLU A CA 1
ATOM 690 C C . GLU A 1 91 ? -10.556 -13.107 10.190 1.00 95.25 91 GLU A C 1
ATOM 692 O O . GLU A 1 91 ? -10.521 -13.306 8.981 1.00 95.25 91 GLU A O 1
ATOM 697 N N . PHE A 1 92 ? -10.168 -11.945 10.727 1.00 96.25 92 PHE A N 1
ATOM 698 C CA . PHE A 1 92 ? -9.626 -10.858 9.911 1.00 96.25 92 PHE A CA 1
ATOM 699 C C . PHE A 1 92 ? -8.322 -11.257 9.197 1.00 96.25 92 PHE A C 1
ATOM 701 O O . PHE A 1 92 ? -8.152 -10.976 8.011 1.00 96.25 92 PHE A O 1
ATOM 708 N N . MET A 1 93 ? -7.397 -11.922 9.900 1.00 96.88 93 MET A N 1
ATOM 709 C CA . MET A 1 93 ? -6.148 -12.393 9.288 1.00 96.88 93 MET A CA 1
ATOM 710 C C . MET A 1 93 ? -6.401 -13.449 8.219 1.00 96.88 93 MET A C 1
ATOM 712 O O . MET A 1 93 ? -5.772 -13.398 7.167 1.00 96.88 93 MET A O 1
ATOM 716 N N . ASP A 1 94 ? -7.306 -14.389 8.475 1.00 96.38 94 ASP A N 1
ATOM 717 C CA . ASP A 1 94 ? -7.623 -15.444 7.521 1.00 96.38 94 ASP A CA 1
ATOM 718 C C . ASP A 1 94 ? -8.260 -14.831 6.257 1.00 96.38 94 ASP A C 1
ATOM 720 O O . ASP A 1 94 ? -7.863 -15.193 5.151 1.00 96.38 94 ASP A O 1
ATOM 724 N N . MET A 1 95 ? -9.117 -13.807 6.396 1.00 97.00 95 MET A N 1
ATOM 725 C CA . MET A 1 95 ? -9.636 -13.027 5.261 1.00 97.00 95 MET A CA 1
ATOM 726 C C . MET A 1 95 ? -8.525 -12.388 4.428 1.00 97.00 95 MET A C 1
ATOM 728 O O . MET A 1 95 ? -8.558 -12.461 3.202 1.00 97.00 95 MET A O 1
ATOM 732 N N . CYS A 1 96 ? -7.526 -11.789 5.075 1.00 97.69 96 CYS A N 1
ATOM 733 C CA . CYS A 1 96 ? -6.386 -11.206 4.370 1.00 97.69 96 CYS A CA 1
ATOM 734 C C . CYS A 1 96 ? -5.523 -12.281 3.685 1.00 97.69 96 CYS A C 1
ATOM 736 O O . CYS A 1 96 ? -5.009 -12.048 2.597 1.00 97.69 96 CYS A O 1
ATOM 738 N N . ARG A 1 97 ? -5.374 -13.467 4.292 1.00 97.31 97 ARG A N 1
ATOM 739 C CA . ARG A 1 97 ? -4.607 -14.595 3.728 1.00 97.31 97 ARG A CA 1
ATOM 740 C C . ARG A 1 97 ? -5.298 -15.271 2.551 1.00 97.31 97 ARG A C 1
ATOM 742 O O . ARG A 1 97 ? -4.599 -15.817 1.701 1.00 97.31 97 ARG A O 1
ATOM 749 N N . ALA A 1 98 ? -6.628 -15.228 2.508 1.00 96.69 98 ALA A N 1
ATOM 750 C CA . ALA A 1 98 ? -7.439 -15.742 1.409 1.00 96.69 98 ALA A CA 1
ATOM 751 C C . ALA A 1 98 ? -7.309 -14.906 0.121 1.00 96.69 98 ALA A C 1
ATOM 753 O O . ALA A 1 98 ? -7.877 -15.267 -0.910 1.00 96.69 98 ALA A O 1
ATOM 754 N N . SER A 1 99 ? -6.577 -13.788 0.166 1.00 96.94 99 SER A N 1
ATOM 755 C CA . SER A 1 99 ? -6.345 -12.948 -0.998 1.00 96.94 99 SER A CA 1
ATOM 756 C C . SER A 1 99 ? -5.545 -13.675 -2.076 1.00 96.94 99 SER A C 1
ATOM 758 O O . SER A 1 99 ? -4.579 -14.402 -1.805 1.00 96.94 99 SER A O 1
ATOM 760 N N . ARG A 1 100 ? -5.981 -13.507 -3.325 1.00 95.38 100 ARG A N 1
ATOM 761 C CA . ARG A 1 100 ? -5.390 -14.202 -4.467 1.00 95.38 100 ARG A CA 1
ATOM 762 C C . ARG A 1 100 ? -4.454 -13.272 -5.224 1.00 95.38 100 ARG A C 1
ATOM 764 O O . ARG A 1 100 ? -4.808 -12.117 -5.440 1.00 95.38 100 ARG A O 1
ATOM 771 N N . PRO A 1 101 ? -3.290 -13.770 -5.665 1.00 95.12 101 PRO A N 1
ATOM 772 C CA . PRO A 1 101 ? -2.397 -12.976 -6.491 1.00 95.12 101 PRO A CA 1
ATOM 773 C C . PRO A 1 101 ? -3.051 -12.573 -7.812 1.00 95.12 101 PRO A C 1
ATOM 775 O O . PRO A 1 101 ? -3.836 -13.339 -8.370 1.00 95.12 101 PRO A O 1
ATOM 778 N N . GLY A 1 102 ? -2.750 -11.360 -8.267 1.00 92.06 102 GLY A N 1
ATOM 779 C CA . GLY A 1 102 ? -3.284 -10.770 -9.494 1.00 92.06 102 GLY A CA 1
ATOM 780 C C . GLY A 1 102 ? -4.755 -10.368 -9.421 1.00 92.06 102 GLY A C 1
ATOM 781 O O . GLY A 1 102 ? -5.373 -10.135 -10.451 1.00 92.06 102 GLY A O 1
ATOM 782 N N . THR A 1 103 ? -5.352 -10.293 -8.226 1.00 94.38 103 THR A N 1
ATOM 783 C CA . THR A 1 103 ? -6.747 -9.867 -8.038 1.00 94.38 103 THR A CA 1
ATOM 784 C C . THR A 1 103 ? -6.826 -8.529 -7.279 1.00 94.38 103 THR A C 1
ATOM 786 O O . THR A 1 103 ? -7.104 -8.526 -6.078 1.00 94.38 103 THR A O 1
ATOM 789 N N . PRO A 1 104 ? -6.682 -7.360 -7.941 1.00 94.88 104 PRO A N 1
ATOM 790 C CA . PRO A 1 104 ? -6.723 -6.044 -7.282 1.00 94.88 104 PRO A CA 1
ATOM 791 C C . PRO A 1 104 ? -7.993 -5.778 -6.460 1.00 94.88 104 PRO A C 1
ATOM 793 O O . PRO A 1 104 ? -7.980 -5.028 -5.481 1.00 94.88 104 PRO A O 1
ATOM 796 N N . ARG A 1 105 ? -9.113 -6.417 -6.826 1.00 95.88 105 ARG A N 1
ATOM 797 C CA . ARG A 1 105 ? -10.376 -6.348 -6.077 1.00 95.88 105 ARG A CA 1
ATOM 798 C C . ARG A 1 105 ? -10.233 -6.856 -4.638 1.00 95.88 105 ARG A C 1
ATOM 800 O O . ARG A 1 105 ? -10.843 -6.277 -3.740 1.00 95.88 105 ARG A O 1
ATOM 807 N N . ASP A 1 106 ? -9.410 -7.879 -4.413 1.00 97.06 106 ASP A N 1
ATOM 808 C CA . ASP A 1 106 ? -9.148 -8.420 -3.077 1.00 97.06 106 ASP A CA 1
ATOM 809 C C . ASP A 1 106 ? -8.364 -7.399 -2.228 1.00 97.06 106 ASP A C 1
ATOM 811 O O . ASP A 1 106 ? -8.710 -7.176 -1.067 1.00 97.06 106 ASP A O 1
ATOM 815 N N . ALA A 1 107 ? -7.393 -6.686 -2.819 1.00 97.12 107 ALA A N 1
ATOM 816 C CA . ALA A 1 107 ? -6.659 -5.608 -2.145 1.00 97.12 107 ALA A CA 1
ATOM 817 C C . ALA A 1 107 ? -7.593 -4.467 -1.708 1.00 97.12 107 ALA A C 1
ATOM 819 O O . ALA A 1 107 ? -7.579 -4.051 -0.547 1.00 97.12 107 ALA A O 1
ATOM 820 N N . LYS A 1 108 ? -8.460 -4.002 -2.620 1.00 97.31 108 LYS A N 1
ATOM 821 C CA . LYS A 1 108 ? -9.481 -2.977 -2.336 1.00 97.31 108 LYS A CA 1
ATOM 822 C C . LYS A 1 108 ? -10.413 -3.408 -1.202 1.00 97.31 108 LYS A C 1
ATOM 824 O O . LYS A 1 108 ? -10.735 -2.596 -0.335 1.00 97.31 108 LYS A O 1
ATOM 829 N N . MET A 1 109 ? -10.797 -4.684 -1.169 1.00 97.69 109 MET A N 1
ATOM 830 C CA . MET A 1 109 ? -11.637 -5.228 -0.104 1.00 97.69 109 MET A CA 1
ATOM 831 C C . MET A 1 109 ? -10.934 -5.213 1.259 1.00 97.69 109 MET A C 1
ATOM 833 O O . MET A 1 109 ? -11.549 -4.842 2.256 1.00 97.69 109 MET A O 1
ATOM 837 N N . ILE A 1 110 ? -9.639 -5.547 1.312 1.00 98.00 110 ILE A N 1
ATOM 838 C CA . ILE A 1 110 ? -8.844 -5.473 2.549 1.00 98.00 110 ILE A CA 1
ATOM 839 C C . ILE A 1 110 ? -8.782 -4.030 3.070 1.00 98.00 110 ILE A C 1
ATOM 841 O O . ILE A 1 110 ? -9.014 -3.803 4.259 1.00 98.00 110 ILE A O 1
ATOM 845 N N . VAL A 1 111 ? -8.537 -3.043 2.197 1.00 97.62 111 VAL A N 1
ATOM 846 C CA . VAL A 1 111 ? -8.546 -1.615 2.576 1.00 97.62 111 VAL A CA 1
ATOM 847 C C . VAL A 1 111 ? -9.914 -1.203 3.120 1.00 97.62 111 VAL A C 1
ATOM 849 O O . VAL A 1 111 ? -10.002 -0.599 4.190 1.00 97.62 111 VAL A O 1
ATOM 852 N N . HIS A 1 112 ? -10.990 -1.579 2.427 1.00 97.19 112 HIS A N 1
ATOM 853 C CA . HIS A 1 112 ? -12.350 -1.276 2.862 1.00 97.19 112 HIS A CA 1
ATOM 854 C C . HIS A 1 112 ? -12.665 -1.897 4.233 1.00 97.19 112 HIS A C 1
ATOM 856 O O . HIS A 1 112 ? -13.225 -1.234 5.109 1.00 97.19 112 HIS A O 1
ATOM 862 N N . ALA A 1 113 ? -12.233 -3.139 4.460 1.00 96.81 113 ALA A N 1
ATOM 863 C CA . ALA A 1 113 ? -12.367 -3.823 5.737 1.00 96.81 113 ALA A CA 1
ATOM 864 C C . ALA A 1 113 ? -11.600 -3.120 6.866 1.00 96.81 113 ALA A C 1
ATOM 866 O O . ALA A 1 113 ? -12.147 -2.933 7.953 1.00 96.81 113 ALA A O 1
ATOM 867 N N . LEU A 1 114 ? -10.365 -2.677 6.610 1.00 96.38 114 LEU A N 1
ATOM 868 C CA . LEU A 1 114 ? -9.555 -1.923 7.571 1.00 96.38 114 LEU A CA 1
ATOM 869 C C . LEU A 1 114 ? -10.243 -0.621 7.999 1.00 96.38 114 LEU A C 1
ATOM 871 O O . LEU A 1 114 ? -10.318 -0.349 9.200 1.00 96.38 114 LEU A O 1
ATOM 875 N N . SER A 1 115 ? -10.775 0.156 7.050 1.00 95.44 115 SER A N 1
ATOM 876 C CA . SER A 1 115 ? -11.510 1.390 7.358 1.00 95.44 115 SER A CA 1
ATOM 877 C C . SER A 1 115 ? -12.823 1.105 8.091 1.00 95.44 115 SER A C 1
ATOM 879 O O . SER A 1 115 ? -13.141 1.740 9.101 1.00 95.44 115 SER A O 1
ATOM 881 N N . TYR A 1 116 ? -13.593 0.116 7.630 1.00 94.44 116 TYR A N 1
ATOM 882 C CA . TYR A 1 116 ? -14.885 -0.219 8.225 1.00 94.44 116 TYR A CA 1
ATOM 883 C C . TYR A 1 116 ? -14.740 -0.747 9.660 1.00 94.44 116 TYR A C 1
ATOM 885 O O . TYR A 1 116 ? -15.424 -0.261 10.569 1.00 94.44 116 TYR A O 1
ATOM 893 N N . PHE A 1 117 ? -13.839 -1.706 9.901 1.00 93.00 117 PHE A N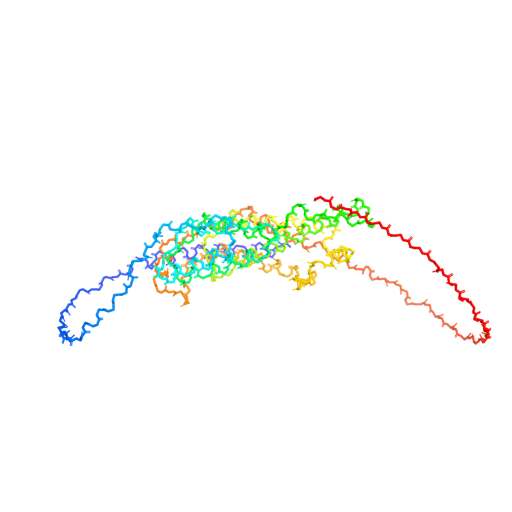 1
ATOM 894 C CA . PHE A 1 117 ? -13.662 -2.308 11.225 1.00 93.00 117 PHE A CA 1
ATOM 895 C C . PHE A 1 117 ? -13.064 -1.329 12.231 1.00 93.00 117 PHE A C 1
ATOM 897 O O . PHE A 1 117 ? -13.504 -1.338 13.380 1.00 93.00 117 PHE A O 1
ATOM 904 N N . LYS A 1 118 ? -12.171 -0.424 11.803 1.00 90.88 118 LYS A N 1
ATOM 905 C CA . LYS A 1 118 ? -11.686 0.674 12.654 1.00 90.88 118 LYS A CA 1
ATOM 906 C C . LYS A 1 118 ? -12.839 1.528 13.185 1.00 90.88 118 LYS A C 1
ATOM 908 O O . LYS A 1 118 ? -12.879 1.861 14.367 1.00 90.88 118 LYS A O 1
ATOM 913 N N . ARG A 1 119 ? -13.783 1.895 12.313 1.00 89.38 119 ARG A N 1
ATOM 914 C CA . ARG A 1 119 ? -14.892 2.798 12.664 1.00 89.38 119 ARG A CA 1
ATOM 915 C C . ARG A 1 119 ? -15.960 2.121 13.517 1.00 89.38 119 ARG A C 1
ATOM 917 O O . ARG A 1 119 ? -16.538 2.760 14.401 1.00 89.38 119 ARG A O 1
ATOM 924 N N . THR A 1 120 ? -16.267 0.859 13.222 1.00 86.38 120 THR A N 1
ATOM 925 C CA . THR A 1 120 ? -17.514 0.222 13.673 1.00 86.38 120 THR A CA 1
ATOM 926 C C . THR A 1 120 ? -17.346 -0.862 14.727 1.00 86.38 120 THR A C 1
ATOM 928 O O . THR A 1 120 ? -18.300 -1.091 15.473 1.00 86.38 120 THR A O 1
ATOM 931 N N . CYS A 1 121 ? -16.183 -1.510 14.795 1.00 85.12 121 CYS A N 1
ATOM 932 C CA . CYS A 1 121 ? -15.977 -2.724 15.577 1.00 85.12 121 CYS A CA 1
ATOM 933 C C . CYS A 1 121 ? -14.977 -2.505 16.716 1.00 85.12 121 CYS A C 1
ATOM 935 O O . CYS A 1 121 ? -14.145 -1.604 16.688 1.00 85.12 121 CYS A O 1
ATOM 937 N N . ASP A 1 122 ? -15.013 -3.394 17.709 1.00 84.88 122 ASP A N 1
ATOM 938 C CA . ASP A 1 122 ? -14.031 -3.434 18.801 1.00 84.88 122 ASP A CA 1
ATOM 939 C C . ASP A 1 122 ? -12.684 -4.071 18.384 1.00 84.88 122 ASP A C 1
ATOM 941 O O . ASP A 1 122 ? -11.846 -4.368 19.241 1.00 84.88 122 ASP A O 1
ATOM 945 N N . LEU A 1 123 ? -12.478 -4.330 17.088 1.00 87.88 123 LEU A N 1
ATOM 946 C CA . LEU A 1 123 ? -11.270 -4.956 16.560 1.00 87.88 123 LEU A CA 1
ATOM 947 C C . LEU A 1 123 ? -10.118 -3.943 16.532 1.00 87.88 123 LEU A C 1
ATOM 949 O O . LEU A 1 123 ? -10.044 -3.090 15.653 1.00 87.88 123 LEU A O 1
ATOM 953 N N . ALA A 1 124 ? -9.186 -4.075 17.473 1.00 88.31 124 ALA A N 1
ATOM 954 C CA . ALA A 1 124 ? -7.912 -3.371 17.405 1.00 88.31 124 ALA A CA 1
ATOM 955 C C . ALA A 1 124 ? -6.921 -4.132 16.519 1.00 88.31 124 ALA A C 1
ATOM 957 O O . ALA A 1 124 ? -6.588 -5.294 16.786 1.00 88.31 124 ALA A O 1
ATOM 958 N N . ILE A 1 125 ? -6.465 -3.449 15.470 1.00 90.94 125 ILE A N 1
ATOM 959 C CA . ILE A 1 125 ? -5.442 -3.918 14.539 1.00 90.94 125 ILE A CA 1
ATOM 960 C C . ILE A 1 125 ? -4.072 -3.580 15.128 1.00 90.94 125 ILE A C 1
ATOM 962 O O . ILE A 1 125 ? -3.671 -2.423 15.172 1.00 90.94 125 ILE A O 1
ATOM 966 N N . ASP A 1 126 ? -3.375 -4.609 15.600 1.00 91.62 126 ASP A N 1
ATOM 967 C CA . ASP A 1 126 ? -1.960 -4.526 15.995 1.00 91.62 126 ASP A CA 1
ATOM 968 C C . ASP A 1 126 ? -1.020 -4.767 14.790 1.00 91.62 126 ASP A C 1
ATOM 970 O O . ASP A 1 126 ? -1.455 -5.285 13.757 1.00 91.62 126 ASP A O 1
ATOM 974 N N . ASN A 1 127 ? 0.290 -4.552 14.975 1.00 91.88 127 ASN A N 1
ATOM 975 C CA . ASN A 1 127 ? 1.346 -4.784 13.969 1.00 91.88 127 ASN A CA 1
ATOM 976 C C . ASN A 1 127 ? 1.254 -6.135 13.247 1.00 91.88 127 ASN A C 1
ATOM 978 O O . ASN A 1 127 ? 1.479 -6.218 12.043 1.00 91.88 127 ASN A O 1
ATOM 982 N N . ARG A 1 128 ? 0.910 -7.211 13.970 1.00 94.56 128 ARG A N 1
ATOM 983 C CA . ARG A 1 128 ? 0.779 -8.557 13.385 1.00 94.56 128 ARG A CA 1
ATOM 984 C C . ARG A 1 128 ? -0.332 -8.616 12.336 1.00 94.56 128 ARG A C 1
ATOM 986 O O . ARG A 1 128 ? -0.158 -9.242 11.300 1.00 94.56 128 ARG A O 1
ATOM 993 N N . HIS A 1 129 ? -1.453 -7.948 12.592 1.00 95.12 129 HIS A N 1
ATOM 994 C CA . HIS A 1 129 ? -2.589 -7.904 11.673 1.00 95.12 129 HIS A CA 1
ATOM 995 C C . HIS A 1 129 ? -2.305 -6.960 10.506 1.00 95.12 129 HIS A C 1
ATOM 997 O O . HIS A 1 129 ? -2.611 -7.303 9.370 1.00 95.12 129 HIS A O 1
ATOM 1003 N N . ALA A 1 130 ? -1.680 -5.808 10.782 1.00 95.38 130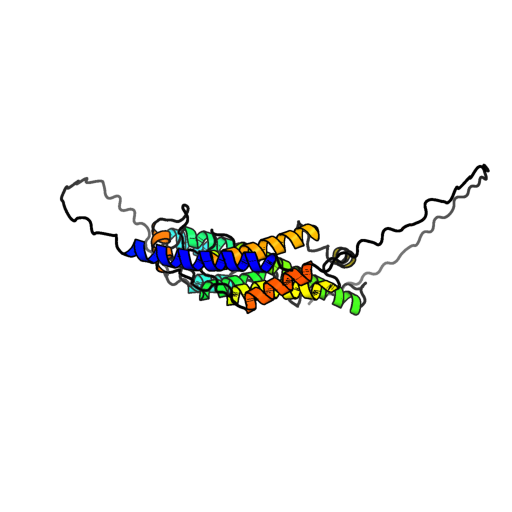 ALA A N 1
ATOM 1004 C CA . ALA A 1 130 ? -1.261 -4.856 9.758 1.00 95.38 130 ALA A CA 1
ATOM 1005 C C . ALA A 1 130 ? -0.297 -5.499 8.750 1.00 95.38 130 ALA A C 1
ATOM 1007 O O . ALA A 1 130 ? -0.489 -5.345 7.547 1.00 95.38 130 ALA A O 1
ATOM 1008 N N . LYS A 1 131 ? 0.672 -6.291 9.234 1.00 97.00 131 LYS A N 1
ATOM 1009 C CA . LYS A 1 131 ? 1.579 -7.077 8.389 1.00 97.00 131 LYS A CA 1
ATOM 1010 C C . LYS A 1 131 ? 0.816 -8.020 7.457 1.00 97.00 131 LYS A C 1
ATOM 1012 O O . LYS A 1 131 ? 1.007 -7.961 6.250 1.00 97.00 131 LYS A O 1
ATOM 1017 N N . VAL A 1 132 ? -0.076 -8.852 8.001 1.00 97.94 132 VAL A N 1
ATOM 1018 C CA . VAL A 1 132 ? -0.843 -9.824 7.198 1.00 97.94 132 VAL A CA 1
ATOM 1019 C C . VAL A 1 132 ? -1.762 -9.121 6.191 1.00 97.94 132 VAL A C 1
ATOM 1021 O O . VAL A 1 132 ? -1.918 -9.595 5.069 1.00 97.94 132 VAL A O 1
ATOM 1024 N N . ALA A 1 133 ? -2.348 -7.980 6.563 1.00 98.06 133 ALA A N 1
ATOM 1025 C CA . ALA A 1 133 ? -3.150 -7.171 5.653 1.00 98.06 133 ALA A CA 1
ATOM 1026 C C . ALA A 1 133 ? -2.305 -6.603 4.501 1.00 98.06 133 ALA A C 1
ATOM 1028 O O . ALA A 1 133 ? -2.704 -6.729 3.346 1.00 98.06 133 ALA A O 1
ATOM 1029 N N . LEU A 1 134 ? -1.127 -6.039 4.792 1.00 97.88 134 LEU A N 1
ATOM 1030 C CA . LEU A 1 134 ? -0.197 -5.532 3.776 1.00 97.88 134 LEU A CA 1
ATOM 1031 C C . LEU A 1 134 ? 0.308 -6.632 2.847 1.00 97.88 134 LEU A C 1
ATOM 1033 O O . LEU A 1 134 ? 0.234 -6.469 1.636 1.00 97.88 134 LEU A O 1
ATOM 1037 N N . GLU A 1 135 ? 0.732 -7.774 3.385 1.00 97.94 135 GLU A N 1
ATOM 1038 C CA . GLU A 1 135 ? 1.115 -8.936 2.575 1.00 97.94 135 GLU A CA 1
ATOM 1039 C C . GLU A 1 135 ? -0.041 -9.405 1.683 1.00 97.94 135 GLU A C 1
ATOM 1041 O O . GLU A 1 135 ? 0.174 -9.736 0.518 1.00 97.94 135 GLU A O 1
ATOM 1046 N N . GLY A 1 136 ? -1.272 -9.404 2.204 1.00 97.94 136 GLY A N 1
ATOM 1047 C CA . GLY A 1 136 ? -2.470 -9.743 1.443 1.00 97.94 136 GLY A CA 1
ATOM 1048 C C . GLY A 1 136 ? -2.760 -8.757 0.307 1.00 97.94 136 GLY A C 1
ATOM 1049 O O . GLY A 1 136 ? -3.120 -9.191 -0.790 1.00 97.94 136 GLY A O 1
ATOM 1050 N N . MET A 1 137 ? -2.570 -7.453 0.536 1.00 98.31 137 MET A N 1
ATOM 1051 C CA . MET A 1 137 ? -2.725 -6.404 -0.481 1.00 98.31 137 MET A CA 1
ATOM 1052 C C . MET A 1 137 ? -1.625 -6.478 -1.544 1.00 98.31 137 MET A C 1
ATOM 1054 O O . MET A 1 137 ? -1.949 -6.542 -2.726 1.00 98.31 137 MET A O 1
ATOM 1058 N N . ILE A 1 138 ? -0.351 -6.553 -1.139 1.00 97.56 138 ILE A N 1
ATOM 1059 C CA . ILE A 1 138 ? 0.801 -6.696 -2.046 1.00 97.56 138 ILE A CA 1
ATOM 1060 C C . ILE A 1 138 ? 0.614 -7.924 -2.931 1.00 97.56 138 ILE A C 1
ATOM 1062 O O . ILE A 1 138 ? 0.686 -7.823 -4.152 1.00 97.56 138 ILE A O 1
ATOM 1066 N N . ARG A 1 139 ? 0.297 -9.075 -2.322 1.00 96.69 139 ARG A N 1
ATOM 1067 C CA . ARG A 1 139 ? 0.014 -10.311 -3.053 1.00 96.69 139 ARG A CA 1
ATOM 1068 C C . ARG A 1 139 ? -1.069 -10.088 -4.092 1.00 96.69 139 ARG A C 1
ATOM 1070 O O . ARG A 1 139 ? -0.868 -10.459 -5.232 1.00 96.69 139 ARG A O 1
ATOM 1077 N N . SER A 1 140 ? -2.182 -9.467 -3.713 1.00 96.31 140 SER A N 1
ATOM 1078 C CA . SER A 1 140 ? -3.322 -9.236 -4.608 1.00 96.31 140 SER A CA 1
ATOM 1079 C C . SER A 1 140 ? -3.011 -8.321 -5.787 1.00 96.31 140 SER A C 1
ATOM 1081 O O . SER A 1 140 ? -3.591 -8.490 -6.854 1.00 96.31 140 SER A O 1
ATOM 1083 N N . MET A 1 141 ? -2.119 -7.353 -5.594 1.00 95.19 141 MET A N 1
ATOM 1084 C CA . MET A 1 141 ? -1.708 -6.421 -6.643 1.00 95.19 141 MET A CA 1
ATOM 1085 C C . MET A 1 141 ? -0.656 -7.027 -7.583 1.00 95.19 141 MET A C 1
ATOM 1087 O O . MET A 1 141 ? -0.574 -6.629 -8.742 1.00 95.19 141 MET A O 1
ATOM 1091 N N . LEU A 1 142 ? 0.126 -8.003 -7.112 1.00 92.62 142 LEU A N 1
ATOM 1092 C CA . LEU A 1 142 ? 1.144 -8.678 -7.913 1.00 92.62 142 LEU A CA 1
ATOM 1093 C C . LEU A 1 142 ? 0.569 -9.918 -8.627 1.00 92.62 142 LEU A C 1
ATOM 1095 O O . LEU A 1 142 ? -0.094 -10.741 -7.997 1.00 92.62 142 LEU A O 1
ATOM 1099 N N . PRO A 1 143 ? 0.814 -10.082 -9.934 1.00 83.12 143 PRO A N 1
ATOM 1100 C CA . PRO A 1 143 ? 0.223 -11.132 -10.765 1.00 83.12 143 PRO A CA 1
ATOM 1101 C C . PRO A 1 143 ? 0.794 -12.518 -10.451 1.00 83.12 143 PRO A C 1
ATOM 1103 O O . PRO A 1 143 ? 1.877 -12.645 -9.877 1.00 83.12 143 PRO A O 1
ATOM 1106 N N . ARG A 1 144 ? 0.097 -13.579 -10.882 1.00 79.62 144 ARG A N 1
ATOM 1107 C CA . ARG A 1 144 ? 0.665 -14.935 -10.856 1.00 79.62 144 ARG A CA 1
ATOM 1108 C C . ARG A 1 144 ? 1.723 -15.088 -11.940 1.00 79.62 144 ARG A C 1
ATOM 1110 O O . ARG A 1 144 ? 1.553 -14.645 -13.069 1.00 79.62 144 ARG A O 1
ATOM 1117 N N . GLU A 1 145 ? 2.769 -15.835 -11.613 1.00 70.62 145 GLU A N 1
ATOM 1118 C CA . GLU A 1 145 ? 3.848 -16.205 -12.537 1.00 70.62 145 GLU A CA 1
ATOM 1119 C C . GLU A 1 145 ? 3.341 -16.960 -13.784 1.00 70.62 145 GLU A C 1
ATOM 1121 O O . GLU A 1 145 ? 3.962 -16.910 -14.837 1.00 70.62 145 GLU A O 1
ATOM 1126 N N . ARG A 1 146 ? 2.166 -17.600 -13.683 1.00 59.53 146 ARG A N 1
ATOM 1127 C CA . ARG A 1 146 ? 1.572 -18.468 -14.714 1.00 59.53 146 ARG A CA 1
ATOM 1128 C C . ARG A 1 146 ? 0.790 -17.753 -15.822 1.00 59.53 146 ARG A C 1
ATOM 1130 O O . ARG A 1 146 ? 0.419 -18.407 -16.785 1.00 59.53 146 ARG A O 1
ATOM 1137 N N . GLU A 1 147 ? 0.535 -16.452 -15.725 1.00 60.91 147 GLU A N 1
ATOM 1138 C CA . GLU A 1 147 ? -0.254 -15.704 -16.729 1.00 60.91 147 GLU A CA 1
ATOM 1139 C C . GLU A 1 147 ? 0.598 -15.195 -17.908 1.00 60.91 147 GLU A C 1
ATOM 1141 O O . GLU A 1 147 ? 0.286 -14.193 -18.540 1.00 60.91 147 GLU A O 1
ATOM 1146 N N . ARG A 1 148 ? 1.721 -15.859 -18.198 1.00 66.75 148 ARG A N 1
ATOM 1147 C CA . ARG A 1 148 ? 2.720 -15.382 -19.161 1.00 66.75 148 ARG A CA 1
ATOM 1148 C C . ARG A 1 148 ? 2.669 -16.213 -20.439 1.00 66.75 148 ARG A C 1
ATOM 1150 O O . ARG A 1 148 ? 3.545 -17.038 -20.678 1.00 66.75 148 ARG A O 1
ATOM 1157 N N . VAL A 1 149 ? 1.642 -16.007 -21.260 1.00 77.81 149 VAL A N 1
ATOM 1158 C CA . VAL A 1 149 ? 1.645 -16.537 -22.631 1.00 77.81 149 VAL A CA 1
ATOM 1159 C C . VAL A 1 149 ? 2.490 -15.602 -23.487 1.00 77.81 149 VAL A C 1
ATOM 1161 O O . VAL A 1 149 ? 2.148 -14.432 -23.653 1.00 77.81 149 VAL A O 1
ATOM 1164 N N . LYS A 1 150 ? 3.615 -16.108 -24.000 1.00 81.12 150 LYS A N 1
ATOM 1165 C CA . LYS A 1 150 ? 4.484 -15.350 -24.901 1.00 81.12 150 LYS A CA 1
ATOM 1166 C C . LYS A 1 150 ? 3.736 -15.058 -26.213 1.00 81.12 150 LYS A C 1
ATOM 1168 O O . LYS A 1 150 ? 3.269 -16.002 -26.853 1.00 81.12 150 LYS A O 1
ATOM 1173 N N . PRO A 1 151 ? 3.648 -13.794 -26.661 1.00 80.81 151 PRO A N 1
ATOM 1174 C CA . PRO A 1 151 ? 3.140 -13.476 -27.989 1.00 80.81 151 PRO A CA 1
ATOM 1175 C C . PRO A 1 151 ? 4.045 -14.086 -29.066 1.00 80.81 151 PRO A C 1
ATOM 1177 O O . PRO A 1 151 ? 5.260 -13.907 -29.021 1.00 80.81 151 PRO A O 1
ATOM 1180 N N . GLN A 1 152 ? 3.464 -14.746 -30.073 1.00 85.06 152 GLN A N 1
ATOM 1181 C CA . GLN A 1 152 ? 4.227 -15.396 -31.156 1.00 85.06 152 GLN A CA 1
ATOM 1182 C C . GLN A 1 152 ? 5.136 -14.435 -31.943 1.00 85.06 152 GLN A C 1
ATOM 1184 O O . GLN A 1 152 ? 6.086 -14.874 -32.578 1.00 85.06 152 GLN A O 1
ATOM 1189 N N . ARG A 1 153 ? 4.850 -13.127 -31.912 1.00 85.12 153 ARG A N 1
ATOM 1190 C CA . ARG A 1 153 ? 5.555 -12.101 -32.697 1.00 85.12 153 ARG A CA 1
ATOM 1191 C C . ARG A 1 153 ? 6.821 -11.548 -32.040 1.00 85.12 153 ARG A C 1
ATOM 1193 O O . ARG A 1 153 ? 7.518 -10.781 -32.688 1.00 85.12 153 ARG A O 1
ATOM 1200 N N . LEU A 1 154 ? 7.088 -11.875 -30.776 1.00 83.31 154 LEU A N 1
ATOM 1201 C CA . LEU A 1 154 ? 8.241 -11.335 -30.052 1.00 83.31 154 LEU A CA 1
ATOM 1202 C C . LEU A 1 154 ? 9.372 -12.352 -30.002 1.00 83.31 154 LEU A C 1
ATOM 1204 O O . LEU A 1 154 ? 9.148 -13.544 -29.764 1.00 83.31 154 LEU A O 1
ATOM 1208 N N . SER A 1 155 ? 10.600 -11.870 -30.159 1.00 88.56 155 SER A N 1
ATOM 1209 C CA . SER A 1 155 ? 11.776 -12.659 -29.800 1.00 88.56 155 SER A CA 1
ATOM 1210 C C . SER A 1 155 ? 11.772 -12.983 -28.296 1.00 88.56 155 SER A C 1
ATOM 1212 O O . SER A 1 155 ? 11.056 -12.361 -27.505 1.00 88.56 155 SER A O 1
ATOM 1214 N N . ASP A 1 156 ? 12.522 -14.008 -27.880 1.00 87.62 156 ASP A N 1
ATOM 1215 C CA . ASP A 1 156 ? 12.635 -14.355 -26.453 1.00 87.62 156 ASP A CA 1
ATOM 1216 C C . ASP A 1 156 ? 13.201 -13.189 -25.631 1.00 87.62 156 ASP A C 1
ATOM 1218 O O . ASP A 1 156 ? 12.666 -12.866 -24.573 1.00 87.62 156 ASP A O 1
ATOM 1222 N N . THR A 1 157 ? 14.200 -12.487 -26.169 1.00 86.31 157 THR A N 1
ATOM 1223 C CA . THR A 1 157 ? 14.843 -11.337 -25.519 1.00 86.31 157 THR A CA 1
ATOM 1224 C C . THR A 1 157 ? 13.895 -10.147 -25.362 1.00 86.31 157 THR A C 1
ATOM 1226 O O . THR A 1 157 ? 13.818 -9.554 -24.287 1.00 86.31 157 THR A O 1
ATOM 1229 N N . GLU A 1 158 ? 13.121 -9.805 -26.395 1.00 82.75 158 GLU A N 1
ATOM 1230 C CA . GLU A 1 158 ? 12.110 -8.743 -26.299 1.00 82.75 158 GLU A CA 1
ATOM 1231 C C . GLU A 1 158 ? 11.012 -9.100 -25.298 1.00 82.75 158 GLU A C 1
ATOM 1233 O O . GLU A 1 158 ? 10.555 -8.243 -24.540 1.00 82.75 158 GLU A O 1
ATOM 1238 N N . TRP A 1 159 ? 10.589 -10.366 -25.271 1.00 82.88 159 TRP A N 1
ATOM 1239 C CA . TRP A 1 159 ? 9.577 -10.818 -24.326 1.00 82.88 159 TRP A CA 1
ATOM 1240 C C . TRP A 1 159 ? 10.061 -10.746 -22.876 1.00 82.88 159 TRP A C 1
ATOM 1242 O O . TRP A 1 159 ? 9.314 -10.292 -22.008 1.00 82.88 159 TRP A O 1
ATOM 1252 N N . GLU A 1 160 ? 11.309 -11.127 -22.605 1.00 84.00 160 GLU A N 1
ATOM 1253 C CA . GLU A 1 160 ? 11.922 -10.984 -21.282 1.00 84.00 160 GLU A CA 1
ATOM 1254 C C . GLU A 1 160 ? 11.974 -9.520 -20.826 1.00 84.00 160 GLU A C 1
ATOM 1256 O O . GLU A 1 160 ? 11.589 -9.216 -19.694 1.00 84.00 160 GLU A O 1
ATOM 1261 N N . LEU A 1 161 ? 12.356 -8.599 -21.718 1.00 82.19 161 LEU A N 1
ATOM 1262 C CA . LEU A 1 161 ? 12.357 -7.160 -21.434 1.00 82.19 161 LEU A CA 1
ATOM 1263 C C . LEU A 1 161 ? 10.948 -6.632 -21.125 1.00 82.19 161 LEU A C 1
ATOM 1265 O O . LEU A 1 161 ? 10.761 -5.886 -20.161 1.00 82.19 161 LEU A O 1
ATOM 1269 N N . VAL A 1 162 ? 9.942 -7.050 -21.900 1.00 81.88 162 VAL A N 1
ATOM 1270 C CA . VAL A 1 162 ? 8.533 -6.693 -21.665 1.00 81.88 162 VAL A CA 1
ATOM 1271 C C . VAL A 1 162 ? 8.049 -7.232 -20.319 1.00 81.88 162 VAL A C 1
ATOM 1273 O O . VAL A 1 162 ? 7.421 -6.501 -19.553 1.00 81.88 162 VAL A O 1
ATOM 1276 N N . LEU A 1 163 ? 8.354 -8.490 -19.995 1.00 82.12 163 LEU A N 1
ATOM 1277 C CA . LEU A 1 163 ? 7.984 -9.098 -18.717 1.00 82.12 163 LEU A CA 1
ATOM 1278 C C . LEU A 1 163 ? 8.618 -8.373 -17.532 1.00 82.12 163 LEU A C 1
ATOM 1280 O O . LEU A 1 163 ? 7.937 -8.129 -16.533 1.00 82.12 163 LEU A O 1
ATOM 1284 N N . PHE A 1 164 ? 9.894 -8.014 -17.650 1.00 83.81 164 PHE A N 1
ATOM 1285 C CA . PHE A 1 164 ? 10.613 -7.260 -16.634 1.00 83.81 164 PHE A CA 1
ATOM 1286 C C . PHE A 1 164 ? 9.966 -5.888 -16.400 1.00 83.81 164 PHE A C 1
ATOM 1288 O O . PHE A 1 164 ? 9.600 -5.561 -15.269 1.00 83.81 164 PHE A O 1
ATOM 1295 N N . ALA A 1 165 ? 9.705 -5.137 -17.474 1.00 82.88 165 ALA A N 1
ATOM 1296 C CA . ALA A 1 165 ? 9.044 -3.835 -17.403 1.00 82.88 165 ALA A CA 1
ATOM 1297 C C . ALA A 1 165 ? 7.624 -3.926 -16.807 1.00 82.88 165 ALA A C 1
ATOM 1299 O O . ALA A 1 165 ? 7.248 -3.129 -15.945 1.00 82.88 165 ALA A O 1
ATOM 1300 N N . LEU A 1 166 ? 6.834 -4.930 -17.205 1.00 82.56 166 LEU A N 1
ATOM 1301 C CA . LEU A 1 166 ? 5.494 -5.166 -16.655 1.00 82.56 166 LEU A CA 1
ATOM 1302 C C . LEU A 1 166 ? 5.531 -5.516 -15.164 1.00 82.56 166 LEU A C 1
ATOM 1304 O O . LEU A 1 166 ? 4.682 -5.051 -14.398 1.00 82.56 166 LEU A O 1
ATOM 1308 N N . GLN A 1 167 ? 6.491 -6.338 -14.741 1.00 86.19 167 GLN A N 1
ATOM 1309 C CA . GLN A 1 167 ? 6.651 -6.721 -13.343 1.00 86.19 167 GLN A CA 1
ATOM 1310 C C . GLN A 1 167 ? 7.035 -5.518 -12.481 1.00 86.19 167 GLN A C 1
ATOM 1312 O O . GLN A 1 167 ? 6.417 -5.303 -11.437 1.00 86.19 167 GLN A O 1
ATOM 1317 N N . ALA A 1 168 ? 7.985 -4.707 -12.942 1.00 87.62 168 ALA A N 1
ATOM 1318 C CA . ALA A 1 168 ? 8.408 -3.504 -12.246 1.00 87.62 168 ALA A CA 1
ATOM 1319 C C . ALA A 1 168 ? 7.267 -2.468 -12.167 1.00 87.62 168 ALA A C 1
ATOM 1321 O O . ALA A 1 168 ? 6.969 -1.959 -11.084 1.00 87.62 168 ALA A O 1
ATOM 1322 N N . ARG A 1 169 ? 6.502 -2.265 -13.252 1.00 87.62 169 ARG A N 1
ATOM 1323 C CA . ARG A 1 169 ? 5.289 -1.425 -13.238 1.00 87.62 169 ARG A CA 1
ATOM 1324 C C . ARG A 1 169 ? 4.270 -1.882 -12.196 1.00 87.62 169 ARG A C 1
ATOM 1326 O O . ARG A 1 169 ? 3.776 -1.074 -11.415 1.00 87.62 169 ARG A O 1
ATOM 1333 N N . ARG A 1 170 ? 3.950 -3.178 -12.174 1.00 88.88 170 ARG A N 1
ATOM 1334 C CA . ARG A 1 170 ? 2.979 -3.747 -11.225 1.00 88.88 170 ARG A CA 1
ATOM 1335 C C . ARG A 1 170 ? 3.481 -3.660 -9.783 1.00 88.88 170 ARG A C 1
ATOM 1337 O O . ARG A 1 170 ? 2.680 -3.425 -8.883 1.00 88.88 170 ARG A O 1
ATOM 1344 N N . ALA A 1 171 ? 4.786 -3.808 -9.557 1.00 93.00 171 ALA A N 1
ATOM 1345 C CA . ALA A 1 171 ? 5.396 -3.600 -8.247 1.00 93.00 171 ALA A CA 1
ATOM 1346 C C . ALA A 1 171 ? 5.274 -2.143 -7.780 1.00 93.00 171 ALA A C 1
ATOM 1348 O O . ALA A 1 171 ? 4.914 -1.912 -6.624 1.00 93.00 171 ALA A O 1
ATOM 1349 N N . LEU A 1 172 ? 5.483 -1.173 -8.677 1.00 93.19 172 LEU A N 1
ATOM 1350 C CA . LEU A 1 172 ? 5.270 0.242 -8.380 1.00 93.19 172 LEU A CA 1
ATOM 1351 C C . LEU A 1 172 ? 3.801 0.538 -8.052 1.00 93.19 172 LEU A C 1
ATOM 1353 O O . LEU A 1 172 ? 3.513 1.154 -7.028 1.00 93.19 172 LEU A O 1
ATOM 1357 N N . ASP A 1 173 ? 2.869 0.045 -8.871 1.00 93.06 173 ASP A N 1
ATOM 1358 C CA . ASP A 1 173 ? 1.431 0.242 -8.661 1.00 93.06 173 ASP A CA 1
ATOM 1359 C C . ASP A 1 173 ? 0.964 -0.412 -7.340 1.00 93.06 173 ASP A C 1
ATOM 1361 O O . ASP A 1 173 ? 0.165 0.159 -6.595 1.00 93.06 173 ASP A O 1
ATOM 1365 N N . ALA A 1 174 ? 1.507 -1.586 -6.993 1.00 95.81 174 ALA A N 1
ATOM 1366 C CA . ALA A 1 174 ? 1.272 -2.234 -5.704 1.00 95.81 174 ALA A CA 1
ATOM 1367 C C . ALA A 1 174 ? 1.808 -1.400 -4.530 1.00 95.81 174 ALA A C 1
ATOM 1369 O O . ALA A 1 174 ? 1.136 -1.294 -3.498 1.00 95.81 174 ALA A O 1
ATOM 1370 N N . ALA A 1 175 ? 3.000 -0.813 -4.681 1.00 96.81 175 ALA A N 1
ATOM 1371 C CA . ALA A 1 175 ? 3.613 0.019 -3.657 1.00 96.81 175 ALA A CA 1
ATOM 1372 C C . ALA A 1 175 ? 2.795 1.292 -3.405 1.00 96.81 175 ALA A C 1
ATOM 1374 O O . ALA A 1 175 ? 2.433 1.542 -2.256 1.00 96.81 175 ALA A O 1
ATOM 1375 N N . LEU A 1 176 ? 2.415 2.011 -4.470 1.00 96.25 176 LEU A N 1
ATOM 1376 C CA . LEU A 1 176 ? 1.558 3.202 -4.414 1.00 96.25 176 LEU A CA 1
ATOM 1377 C C . LEU A 1 176 ? 0.196 2.898 -3.770 1.00 96.25 176 LEU A C 1
ATOM 1379 O O . LEU A 1 176 ? -0.280 3.619 -2.893 1.00 96.25 176 LEU A O 1
ATOM 1383 N N . PHE A 1 177 ? -0.421 1.775 -4.140 1.00 97.25 177 PHE A N 1
ATOM 1384 C CA . PHE A 1 177 ? -1.693 1.366 -3.548 1.00 97.25 177 PHE A CA 1
ATOM 1385 C C . PHE A 1 177 ? -1.570 1.092 -2.039 1.00 97.25 177 PHE A C 1
ATOM 1387 O O . PHE A 1 177 ? -2.406 1.524 -1.237 1.00 97.25 177 PHE A O 1
ATOM 1394 N N . CYS A 1 178 ? -0.527 0.365 -1.631 1.00 97.81 178 CYS A N 1
ATOM 1395 C CA . CYS A 1 178 ? -0.307 0.034 -0.225 1.00 97.81 178 CYS A CA 1
ATOM 1396 C C . CYS A 1 178 ? 0.077 1.266 0.597 1.00 97.81 178 CYS A C 1
ATOM 1398 O O . CYS A 1 178 ? -0.373 1.400 1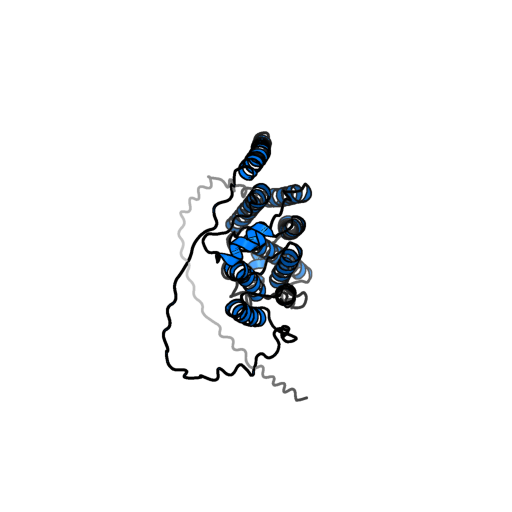.738 1.00 97.81 178 CYS A O 1
ATOM 1400 N N . SER A 1 179 ? 0.873 2.177 0.036 1.00 97.50 179 SER A N 1
ATOM 1401 C CA . SER A 1 179 ? 1.213 3.428 0.699 1.00 97.50 179 SER A CA 1
ATOM 1402 C C . SER A 1 179 ? -0.007 4.307 0.898 1.00 97.50 179 SER A C 1
ATOM 1404 O O . SER A 1 179 ? -0.202 4.799 2.004 1.00 97.50 179 SER A O 1
ATOM 1406 N N . ASP A 1 180 ? -0.891 4.428 -0.093 1.00 97.31 180 ASP A N 1
ATOM 1407 C CA . ASP A 1 180 ? -2.138 5.179 0.059 1.00 97.31 180 ASP A CA 1
ATOM 1408 C C . ASP A 1 180 ? -2.972 4.647 1.225 1.00 97.31 180 ASP A C 1
ATOM 1410 O O . ASP A 1 180 ? -3.513 5.417 2.021 1.00 97.31 180 ASP A O 1
ATOM 1414 N N . ALA A 1 181 ? -3.048 3.323 1.374 1.00 97.06 181 ALA A N 1
ATOM 1415 C CA . ALA A 1 181 ? -3.725 2.705 2.506 1.00 97.06 181 ALA A CA 1
ATOM 1416 C C . ALA A 1 181 ? -3.043 3.026 3.849 1.00 97.06 181 ALA A C 1
ATOM 1418 O O . ALA A 1 181 ? -3.738 3.193 4.849 1.00 97.06 181 ALA A O 1
ATOM 1419 N N . ILE A 1 182 ? -1.711 3.137 3.890 1.00 96.06 182 ILE A N 1
ATOM 1420 C CA . ILE A 1 182 ? -0.950 3.535 5.087 1.00 96.06 182 ILE A CA 1
ATOM 1421 C C . ILE A 1 182 ? -1.169 5.018 5.427 1.00 96.06 182 ILE A C 1
ATOM 1423 O O . ILE A 1 182 ? -1.321 5.357 6.599 1.00 96.06 182 ILE A O 1
ATOM 1427 N N . LEU A 1 183 ? -1.187 5.900 4.426 1.00 95.38 183 LEU A N 1
ATOM 1428 C CA . LEU A 1 183 ? -1.311 7.353 4.603 1.00 95.38 183 LEU A CA 1
ATOM 1429 C C . LEU A 1 183 ? -2.723 7.786 4.992 1.00 95.38 183 LEU A C 1
ATOM 1431 O O . LEU A 1 183 ? -2.919 8.784 5.692 1.00 95.38 183 LEU A O 1
ATOM 1435 N N . LYS A 1 184 ? -3.720 7.015 4.567 1.00 94.44 184 LYS A N 1
ATOM 1436 C CA . LYS A 1 184 ? -5.120 7.243 4.894 1.00 94.44 184 LYS A CA 1
ATOM 1437 C C . LYS A 1 184 ? -5.372 7.083 6.387 1.00 94.44 184 LYS A C 1
ATOM 1439 O O . LYS A 1 184 ? -5.365 5.977 6.923 1.00 94.44 184 LYS A O 1
ATOM 1444 N N . LYS A 1 185 ? -5.670 8.207 7.047 1.00 91.12 185 LYS A N 1
ATOM 1445 C CA . LYS A 1 185 ? -6.000 8.247 8.478 1.00 91.12 185 LYS A CA 1
ATOM 1446 C C . LYS A 1 185 ? -7.125 7.286 8.819 1.00 91.12 185 LYS A C 1
ATOM 1448 O O . LYS A 1 185 ? -7.019 6.627 9.839 1.00 91.12 185 LYS A O 1
ATOM 1453 N N . ASP A 1 186 ? -8.131 7.157 7.957 1.00 91.75 186 ASP A N 1
ATOM 1454 C CA . ASP A 1 186 ? -9.318 6.342 8.203 1.00 91.75 186 ASP A CA 1
ATOM 1455 C C . ASP A 1 186 ? -9.068 4.833 8.206 1.00 91.75 186 ASP A C 1
ATOM 1457 O O . ASP A 1 186 ? -9.897 4.082 8.727 1.00 91.75 186 ASP A O 1
ATOM 1461 N N . THR A 1 187 ? -7.926 4.377 7.693 1.00 93.56 187 THR A N 1
ATOM 1462 C CA . THR A 1 187 ? -7.532 2.979 7.813 1.00 93.56 187 THR A CA 1
ATOM 1463 C C . THR A 1 187 ? -6.912 2.728 9.184 1.00 93.56 187 THR A C 1
ATOM 1465 O O . THR A 1 187 ? -6.356 3.606 9.854 1.00 93.56 187 THR A O 1
ATOM 1468 N N . ALA A 1 188 ? -6.986 1.480 9.642 1.00 91.69 188 ALA A N 1
ATOM 1469 C CA . ALA A 1 188 ? -6.284 1.094 10.857 1.00 91.69 188 ALA A CA 1
ATOM 1470 C C . ALA A 1 188 ? -4.752 1.056 10.668 1.00 91.69 188 ALA A C 1
ATOM 1472 O O . ALA A 1 188 ? -4.025 1.051 11.663 1.00 91.69 188 ALA A O 1
ATOM 1473 N N . LEU A 1 189 ? -4.252 1.038 9.423 1.00 93.56 189 LEU A N 1
ATOM 1474 C CA . LEU A 1 189 ? -2.822 0.919 9.112 1.00 93.56 189 LEU A CA 1
ATOM 1475 C C . LEU A 1 189 ? -2.034 2.162 9.513 1.00 93.56 189 LEU A C 1
ATOM 1477 O O . LEU A 1 189 ? -0.918 2.012 10.004 1.00 93.56 189 LEU A O 1
ATOM 1481 N N . TYR A 1 190 ? -2.638 3.349 9.403 1.00 92.06 190 TYR A N 1
ATOM 1482 C CA . TYR A 1 190 ? -2.019 4.635 9.743 1.00 92.06 190 TYR A CA 1
ATOM 1483 C C . TYR A 1 190 ? -1.278 4.628 11.091 1.00 92.06 190 TYR A C 1
ATOM 1485 O O . TYR A 1 190 ? -0.180 5.163 11.222 1.00 92.06 190 TYR A O 1
ATOM 1493 N N . THR A 1 191 ? -1.852 3.963 12.096 1.00 88.19 191 THR A N 1
ATOM 1494 C CA . THR A 1 191 ? -1.281 3.875 13.450 1.00 88.19 191 THR A CA 1
ATOM 1495 C C . THR A 1 191 ? -0.643 2.534 13.792 1.00 88.19 191 THR A C 1
ATOM 1497 O O . THR A 1 191 ? 0.049 2.446 14.800 1.00 88.19 191 THR A O 1
ATOM 1500 N N . SER A 1 192 ? -0.948 1.472 13.042 1.00 90.88 192 SER A N 1
ATOM 1501 C CA . SER A 1 192 ? -0.609 0.088 13.416 1.00 90.88 192 SER A CA 1
ATOM 1502 C C . SER A 1 192 ? 0.426 -0.567 12.511 1.00 90.88 192 SER A C 1
ATOM 1504 O O . SER A 1 192 ? 0.806 -1.709 12.745 1.00 90.88 192 SER A O 1
ATOM 1506 N N . VAL A 1 193 ? 0.876 0.109 11.454 1.00 92.69 193 VAL A N 1
ATOM 1507 C CA . VAL A 1 193 ? 1.907 -0.443 10.579 1.00 92.69 193 VAL A CA 1
ATOM 1508 C C . VAL A 1 193 ? 3.287 -0.309 11.226 1.00 92.69 193 VAL A C 1
ATOM 1510 O O . VAL A 1 193 ? 3.712 0.781 11.609 1.00 92.69 193 VAL A O 1
ATOM 1513 N N . SER A 1 194 ? 4.021 -1.415 11.329 1.00 93.31 194 SER A N 1
ATOM 1514 C CA . SER A 1 194 ? 5.423 -1.391 11.760 1.00 93.31 194 SER A CA 1
ATOM 1515 C C . SER A 1 194 ? 6.334 -0.860 10.667 1.00 93.31 194 SER A C 1
ATOM 1517 O O . SER A 1 194 ? 6.075 -1.125 9.492 1.00 93.31 194 SER A O 1
ATOM 1519 N N . ILE A 1 195 ? 7.449 -0.244 11.052 1.00 94.75 195 ILE A N 1
ATOM 1520 C CA . ILE A 1 195 ? 8.430 0.278 10.100 1.00 94.75 195 ILE A CA 1
ATOM 1521 C C . ILE A 1 195 ? 8.934 -0.771 9.107 1.00 94.75 195 ILE A C 1
ATOM 1523 O O . ILE A 1 195 ? 8.941 -0.519 7.913 1.00 94.75 195 ILE A O 1
ATOM 1527 N N . ARG A 1 196 ? 9.161 -2.011 9.555 1.00 95.88 196 ARG A N 1
ATOM 1528 C CA . ARG A 1 196 ? 9.541 -3.135 8.678 1.00 95.88 196 ARG A CA 1
ATOM 1529 C C . ARG A 1 196 ? 8.554 -3.380 7.531 1.00 95.88 196 ARG A C 1
ATOM 1531 O O . ARG A 1 196 ? 8.955 -3.739 6.433 1.00 95.88 196 ARG A O 1
ATOM 1538 N N . CYS A 1 197 ? 7.258 -3.189 7.782 1.00 96.12 197 CYS A N 1
ATOM 1539 C CA . CYS A 1 197 ? 6.235 -3.334 6.744 1.00 96.12 197 CYS A CA 1
ATOM 1540 C C . CYS A 1 197 ? 6.233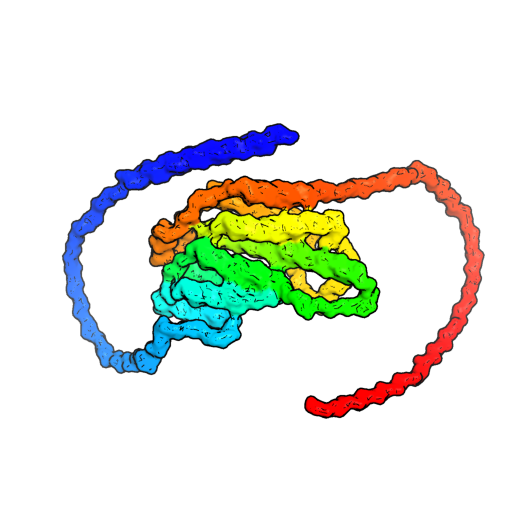 -2.127 5.794 1.00 96.12 197 CYS A C 1
ATOM 1542 O O . CYS A 1 197 ? 5.946 -2.284 4.614 1.00 96.12 197 CYS A O 1
ATOM 1544 N N . VAL A 1 198 ? 6.570 -0.932 6.293 1.00 96.69 198 VAL A N 1
ATOM 1545 C CA . VAL A 1 198 ? 6.778 0.252 5.448 1.00 96.69 198 VAL A CA 1
ATOM 1546 C C . VAL A 1 198 ? 8.006 0.054 4.557 1.00 96.69 198 VAL A C 1
ATOM 1548 O O . VAL A 1 198 ? 7.898 0.263 3.354 1.00 96.69 198 VAL A O 1
ATOM 1551 N N . ASN A 1 199 ? 9.120 -0.449 5.099 1.00 97.38 199 ASN A N 1
ATOM 1552 C CA . ASN A 1 199 ? 10.333 -0.767 4.335 1.00 97.38 199 ASN A CA 1
ATOM 1553 C C . ASN A 1 199 ? 10.065 -1.816 3.258 1.00 97.38 199 ASN A C 1
ATOM 1555 O O . ASN A 1 199 ? 10.603 -1.708 2.167 1.00 97.38 199 ASN A O 1
ATOM 1559 N N . GLN A 1 200 ? 9.175 -2.780 3.503 1.00 97.75 200 GLN A N 1
ATOM 1560 C CA . GLN A 1 200 ? 8.746 -3.722 2.467 1.00 97.75 200 GLN A CA 1
ATOM 1561 C C . GLN A 1 200 ? 8.042 -3.016 1.292 1.00 97.75 200 GLN A C 1
ATOM 1563 O O . GLN A 1 200 ? 8.336 -3.312 0.136 1.00 97.75 200 GLN A O 1
ATOM 1568 N N . VAL A 1 201 ? 7.138 -2.070 1.568 1.00 97.56 201 VAL A N 1
ATOM 1569 C CA . VAL A 1 201 ? 6.438 -1.286 0.529 1.00 97.56 201 VAL A CA 1
ATOM 1570 C C . VAL A 1 201 ? 7.409 -0.360 -0.209 1.00 97.56 201 VAL A C 1
ATOM 1572 O O . VAL A 1 201 ? 7.407 -0.317 -1.437 1.00 97.56 201 VAL A O 1
ATOM 1575 N N . LEU A 1 202 ? 8.280 0.337 0.524 1.00 97.62 202 LEU A N 1
ATOM 1576 C CA . LEU A 1 202 ? 9.326 1.179 -0.058 1.00 97.62 202 LEU A CA 1
ATOM 1577 C C . LEU A 1 202 ? 10.339 0.355 -0.858 1.00 97.62 202 LEU A C 1
ATOM 1579 O O . LEU A 1 202 ? 10.805 0.810 -1.891 1.00 97.62 202 LEU A O 1
ATOM 1583 N N . GLY A 1 203 ? 10.650 -0.863 -0.424 1.00 97.25 203 GLY A N 1
ATOM 1584 C CA . GLY A 1 203 ? 11.518 -1.797 -1.133 1.00 97.25 203 GLY A CA 1
ATOM 1585 C C . GLY A 1 203 ? 10.944 -2.191 -2.491 1.00 97.25 203 GLY A C 1
ATOM 1586 O O . GLY A 1 203 ? 11.675 -2.174 -3.477 1.00 97.25 203 GLY A O 1
ATOM 1587 N N . LEU A 1 204 ? 9.631 -2.448 -2.569 1.00 95.62 204 LEU A N 1
ATOM 1588 C CA . LEU A 1 204 ? 8.940 -2.684 -3.842 1.00 95.62 204 LEU A CA 1
ATOM 1589 C C . LEU A 1 204 ? 9.048 -1.470 -4.771 1.00 95.62 204 LEU A C 1
ATOM 1591 O O . LEU A 1 204 ? 9.458 -1.622 -5.921 1.00 95.62 204 LEU A O 1
ATOM 1595 N N . ALA A 1 205 ? 8.771 -0.266 -4.261 1.00 95.25 205 ALA A N 1
ATOM 1596 C CA . ALA A 1 205 ? 8.933 0.965 -5.035 1.00 95.25 205 ALA A CA 1
ATOM 1597 C C . ALA A 1 205 ? 10.391 1.181 -5.481 1.00 95.25 205 ALA A C 1
ATOM 1599 O O . ALA A 1 205 ? 10.640 1.519 -6.631 1.00 95.25 205 ALA A O 1
ATOM 1600 N N . ALA A 1 206 ? 11.365 0.943 -4.600 1.00 94.75 206 ALA A N 1
ATOM 1601 C CA . ALA A 1 206 ? 12.783 1.104 -4.895 1.00 94.75 206 ALA A CA 1
ATOM 1602 C C . ALA A 1 206 ? 13.279 0.105 -5.940 1.00 94.75 206 ALA A C 1
ATOM 1604 O O . ALA A 1 206 ? 14.081 0.495 -6.785 1.00 94.75 206 ALA A O 1
ATOM 1605 N N . SER A 1 207 ? 12.822 -1.153 -5.893 1.00 92.56 207 SER A N 1
ATOM 1606 C CA . SER A 1 207 ? 13.120 -2.137 -6.941 1.00 92.56 207 SER A CA 1
ATOM 1607 C C . SER A 1 207 ? 12.562 -1.672 -8.280 1.00 92.56 207 SER A C 1
ATOM 1609 O O . SER A 1 207 ? 13.337 -1.473 -9.206 1.00 92.56 207 SER A O 1
ATOM 1611 N N . ALA A 1 208 ? 11.274 -1.314 -8.324 1.00 91.12 208 ALA A N 1
ATOM 1612 C CA . ALA A 1 208 ? 10.634 -0.843 -9.542 1.00 91.12 208 ALA A CA 1
ATOM 1613 C C . ALA A 1 208 ? 11.338 0.381 -10.148 1.00 91.12 208 ALA A C 1
ATOM 1615 O O . ALA A 1 208 ? 11.621 0.384 -11.333 1.00 91.12 208 ALA A O 1
ATOM 1616 N N . VAL A 1 209 ? 11.691 1.381 -9.333 1.00 89.31 209 VAL A N 1
ATOM 1617 C CA . VAL A 1 209 ? 12.341 2.617 -9.807 1.00 89.31 209 VAL A CA 1
ATOM 1618 C C . VAL A 1 209 ? 13.828 2.416 -10.156 1.00 89.31 209 VAL A C 1
ATOM 1620 O O . VAL A 1 209 ? 14.385 3.157 -10.959 1.00 89.31 209 VAL A O 1
ATOM 1623 N N . SER A 1 210 ? 14.511 1.425 -9.572 1.00 85.56 210 SER A N 1
ATOM 1624 C CA . SER A 1 210 ? 15.918 1.134 -9.922 1.00 85.56 210 SER A CA 1
ATOM 1625 C C . SER A 1 210 ? 16.035 0.340 -11.216 1.00 85.56 210 SER A C 1
ATOM 1627 O O . SER A 1 210 ? 16.949 0.578 -12.002 1.00 85.56 210 SER A O 1
ATOM 1629 N N . ASP A 1 211 ? 15.091 -0.573 -11.420 1.00 70.81 211 ASP A N 1
ATOM 1630 C CA . ASP A 1 211 ? 14.920 -1.371 -12.634 1.00 70.81 211 ASP A CA 1
ATOM 1631 C C . ASP A 1 211 ? 14.498 -0.491 -13.833 1.00 70.81 211 ASP A C 1
ATOM 1633 O O . ASP A 1 211 ? 14.641 -0.862 -14.998 1.00 70.81 211 ASP A O 1
ATOM 1637 N N . ASP A 1 212 ? 14.031 0.722 -13.533 1.00 61.12 212 ASP A N 1
ATOM 1638 C CA . ASP A 1 212 ? 13.463 1.709 -14.445 1.00 61.12 212 ASP A CA 1
ATOM 1639 C C . ASP A 1 212 ? 14.472 2.445 -15.328 1.00 61.12 212 ASP A C 1
ATOM 1641 O O . ASP A 1 212 ? 14.087 3.084 -16.304 1.00 61.12 212 ASP A O 1
ATOM 1645 N N . LYS A 1 213 ? 15.776 2.317 -15.054 1.00 56.59 213 LYS A N 1
ATOM 1646 C CA . LYS A 1 213 ? 16.814 2.942 -15.892 1.00 56.59 213 LYS A CA 1
ATOM 1647 C C . LYS A 1 213 ? 16.831 2.433 -17.341 1.00 56.59 213 LYS A C 1
ATOM 1649 O O . LYS A 1 213 ? 17.596 2.965 -18.135 1.00 56.59 213 LYS A O 1
ATOM 1654 N N . ALA A 1 214 ? 16.019 1.428 -17.687 1.00 48.75 214 ALA A N 1
ATOM 1655 C CA . ALA A 1 214 ? 15.955 0.898 -19.041 1.00 48.75 214 ALA A CA 1
ATOM 1656 C C . ALA A 1 214 ? 14.579 0.932 -19.732 1.00 48.75 214 ALA A C 1
ATOM 1658 O O . ALA A 1 214 ? 14.604 1.058 -20.949 1.00 48.75 214 ALA A O 1
ATOM 1659 N N . ASN A 1 215 ? 13.403 0.770 -19.087 1.00 55.78 215 ASN A N 1
ATOM 1660 C CA . ASN A 1 215 ? 12.220 0.390 -19.900 1.00 55.78 215 ASN A CA 1
ATOM 1661 C C . ASN A 1 215 ? 10.775 0.544 -19.363 1.00 55.78 215 ASN A C 1
ATOM 1663 O O . ASN A 1 215 ? 9.860 0.263 -20.142 1.00 55.78 215 ASN A O 1
ATOM 1667 N N . ILE A 1 216 ? 10.466 0.956 -18.121 1.00 55.44 216 ILE A N 1
ATOM 1668 C CA . ILE A 1 216 ? 9.047 0.890 -17.658 1.00 55.44 216 ILE A CA 1
ATOM 1669 C C . ILE A 1 216 ? 8.155 1.915 -18.374 1.00 55.44 216 ILE A C 1
ATOM 1671 O O . ILE A 1 216 ? 6.951 1.700 -18.539 1.00 55.44 216 ILE A O 1
ATOM 1675 N N . PHE A 1 217 ? 8.758 2.992 -18.873 1.00 57.75 217 PHE A N 1
ATOM 1676 C CA . PHE A 1 217 ? 8.086 4.035 -19.647 1.00 57.75 217 PHE A CA 1
ATOM 1677 C C . PHE A 1 217 ? 8.276 3.900 -21.157 1.00 57.75 217 PHE A C 1
ATOM 1679 O O . PHE A 1 217 ? 7.817 4.764 -21.901 1.00 57.75 217 PHE A O 1
ATOM 1686 N N . HIS A 1 218 ? 8.924 2.828 -21.628 1.00 60.06 218 HIS A N 1
ATOM 1687 C CA . HIS A 1 218 ? 9.191 2.678 -23.050 1.00 60.06 218 HIS A CA 1
ATOM 1688 C C . HIS A 1 218 ? 7.863 2.472 -23.812 1.00 60.06 218 HIS A C 1
ATOM 1690 O O . HIS A 1 218 ? 7.149 1.494 -23.551 1.00 60.06 218 HIS A O 1
ATOM 1696 N N . PRO A 1 219 ? 7.519 3.332 -24.792 1.00 59.53 219 PRO A N 1
ATOM 1697 C CA . PRO A 1 219 ? 6.224 3.300 -25.485 1.00 59.53 219 PRO A CA 1
ATOM 1698 C C . PRO A 1 219 ? 5.904 1.943 -26.129 1.00 59.53 219 PRO A C 1
ATOM 1700 O O . PRO A 1 219 ? 4.755 1.509 -26.171 1.00 59.53 219 PRO A O 1
ATOM 1703 N N . LYS A 1 220 ? 6.940 1.221 -26.577 1.00 58.53 220 LYS A N 1
ATOM 1704 C CA . LYS A 1 220 ? 6.817 -0.119 -27.178 1.00 58.53 220 LYS A CA 1
ATOM 1705 C C . LYS A 1 220 ? 6.232 -1.172 -26.222 1.00 58.53 220 LYS A C 1
ATOM 1707 O O . LYS A 1 220 ? 5.458 -2.016 -26.663 1.00 58.53 220 LYS A O 1
ATOM 1712 N N . VAL A 1 221 ? 6.522 -1.098 -24.919 1.00 59.03 221 VAL A N 1
ATOM 1713 C CA . VAL A 1 221 ? 5.934 -2.004 -23.909 1.00 59.03 221 VAL A CA 1
ATOM 1714 C C . VAL A 1 221 ? 4.443 -1.696 -23.712 1.00 59.03 221 VAL A C 1
ATOM 1716 O O . VAL A 1 221 ? 3.639 -2.605 -23.497 1.00 59.03 221 VAL A O 1
ATOM 1719 N N . ALA A 1 222 ? 4.047 -0.425 -23.852 1.00 59.00 222 ALA A N 1
ATOM 1720 C CA . ALA A 1 222 ? 2.649 -0.009 -23.778 1.00 59.00 222 ALA A CA 1
ATOM 1721 C C . ALA A 1 222 ? 1.813 -0.500 -24.975 1.00 59.00 222 ALA A C 1
ATOM 1723 O O . ALA A 1 222 ? 0.626 -0.745 -24.807 1.00 59.00 222 ALA A O 1
ATOM 1724 N N . ALA A 1 223 ? 2.411 -0.711 -26.151 1.00 61.25 223 ALA A N 1
ATOM 1725 C CA . ALA A 1 223 ? 1.690 -1.193 -27.333 1.00 61.25 223 ALA A CA 1
ATOM 1726 C C . ALA A 1 223 ? 1.386 -2.707 -27.303 1.00 61.25 223 ALA A C 1
ATOM 1728 O O . ALA A 1 223 ? 0.391 -3.155 -27.866 1.00 61.25 223 ALA A O 1
ATOM 1729 N N . ILE A 1 224 ? 2.227 -3.505 -26.638 1.00 60.78 224 ILE A N 1
ATOM 1730 C CA . ILE A 1 224 ? 2.149 -4.979 -26.658 1.00 60.78 224 ILE A CA 1
ATOM 1731 C C . ILE A 1 224 ? 1.186 -5.528 -25.587 1.00 60.78 224 ILE A C 1
ATOM 1733 O O . ILE A 1 224 ? 0.614 -6.602 -25.752 1.00 60.78 224 ILE A O 1
ATOM 1737 N N . GLY A 1 225 ? 0.993 -4.803 -24.480 1.00 52.94 225 GLY A N 1
ATOM 1738 C CA . GLY A 1 225 ? 0.318 -5.321 -23.283 1.00 52.94 225 GLY A CA 1
ATOM 1739 C C . GLY A 1 225 ? -1.208 -5.165 -23.204 1.00 52.94 225 GLY A C 1
ATOM 1740 O O . GLY A 1 225 ? -1.786 -5.583 -22.202 1.00 52.94 225 GLY A O 1
ATOM 1741 N N . TYR A 1 226 ? -1.880 -4.559 -24.189 1.00 47.84 226 TYR A N 1
ATOM 1742 C CA . TYR A 1 226 ? -3.274 -4.110 -24.028 1.00 47.84 226 TYR A CA 1
ATOM 1743 C C . TYR A 1 226 ? -4.256 -4.830 -24.954 1.00 47.84 226 TYR A C 1
ATOM 1745 O O . TYR A 1 226 ? -4.708 -4.293 -25.959 1.00 47.84 226 TYR A O 1
ATOM 1753 N N . ARG A 1 227 ? -4.648 -6.044 -24.558 1.00 50.69 227 ARG A N 1
ATOM 1754 C CA . ARG A 1 227 ? -5.993 -6.564 -24.874 1.00 50.69 227 ARG A CA 1
ATOM 1755 C C . ARG A 1 227 ? -6.767 -7.100 -23.666 1.00 50.69 227 ARG A C 1
ATOM 1757 O O . ARG A 1 227 ? -7.972 -7.248 -23.766 1.00 50.69 227 ARG A O 1
ATOM 1764 N N . GLU A 1 228 ? -6.128 -7.305 -22.511 1.00 49.06 228 GLU A N 1
ATOM 1765 C CA . GLU A 1 228 ? -6.803 -7.809 -21.294 1.00 49.06 228 GLU A CA 1
ATOM 1766 C C . GLU A 1 228 ? -6.800 -6.813 -20.113 1.00 49.06 228 GLU A C 1
ATOM 1768 O O . GLU A 1 228 ? -7.234 -7.142 -19.013 1.00 49.06 228 GLU A O 1
ATOM 1773 N N . ALA A 1 229 ? -6.319 -5.581 -20.316 1.00 46.81 229 ALA A N 1
ATOM 1774 C CA . ALA A 1 229 ? -6.136 -4.581 -19.256 1.00 46.81 229 ALA A CA 1
ATOM 1775 C C . ALA A 1 229 ? -7.109 -3.384 -19.333 1.00 46.81 229 ALA A C 1
ATOM 1777 O O . ALA A 1 229 ? -6.804 -2.321 -18.792 1.00 46.81 229 ALA A O 1
ATOM 1778 N N . GLU A 1 230 ? -8.271 -3.532 -19.980 1.00 44.03 230 GLU A N 1
ATOM 1779 C CA . GLU A 1 230 ? -9.270 -2.451 -20.108 1.00 44.03 230 GLU A CA 1
ATOM 1780 C C . GLU A 1 230 ? -9.834 -1.967 -18.754 1.00 44.03 230 GLU A C 1
ATOM 1782 O O . GLU A 1 230 ? -10.262 -0.822 -18.640 1.00 44.03 230 GLU A O 1
ATOM 1787 N N . ASP A 1 231 ? -9.717 -2.759 -17.682 1.00 44.25 231 ASP A N 1
ATOM 1788 C CA . ASP A 1 231 ? -10.164 -2.369 -16.335 1.00 44.25 231 ASP A CA 1
ATOM 1789 C C . ASP A 1 231 ? -9.119 -1.593 -15.503 1.00 44.25 231 ASP A C 1
ATOM 1791 O O . ASP A 1 231 ? -9.392 -1.208 -14.360 1.00 44.25 231 ASP A O 1
ATOM 1795 N N . VAL A 1 232 ? -7.921 -1.323 -16.042 1.00 48.34 232 VAL A N 1
ATOM 1796 C CA . VAL A 1 232 ? -6.922 -0.438 -15.405 1.00 48.34 232 VAL A CA 1
ATOM 1797 C C . VAL A 1 232 ? -6.859 0.889 -16.163 1.00 48.34 232 VAL A C 1
ATOM 1799 O O . VAL A 1 232 ? -5.809 1.349 -16.609 1.00 48.34 232 VAL A O 1
ATOM 1802 N N . ALA A 1 233 ? -8.026 1.514 -16.317 1.00 41.50 233 ALA A N 1
ATOM 1803 C CA . ALA A 1 233 ? -8.153 2.891 -16.762 1.00 41.50 233 ALA A CA 1
ATOM 1804 C C . ALA A 1 233 ? -7.452 3.817 -15.754 1.00 41.50 233 ALA A C 1
ATOM 1806 O O . ALA A 1 233 ? -7.948 4.034 -14.651 1.00 41.50 233 ALA A O 1
ATOM 1807 N N . VAL A 1 234 ? -6.254 4.262 -16.137 1.00 49.62 234 VAL A N 1
ATOM 1808 C CA . VAL A 1 234 ? -5.525 5.510 -15.828 1.00 49.62 234 VAL A CA 1
ATOM 1809 C C . VAL A 1 234 ? -4.041 5.144 -15.858 1.00 49.62 234 VAL A C 1
ATOM 1811 O O . VAL A 1 234 ? -3.383 4.931 -14.838 1.00 49.62 234 VAL A O 1
ATOM 1814 N N . VAL A 1 235 ? -3.500 5.020 -17.069 1.00 57.16 235 VAL A N 1
ATOM 1815 C CA . VAL A 1 235 ? -2.052 5.112 -17.258 1.00 57.16 235 VAL A CA 1
ATOM 1816 C C . VAL A 1 235 ? -1.730 6.597 -17.183 1.00 57.16 235 VAL A C 1
ATOM 1818 O O . VAL A 1 235 ? -1.758 7.284 -18.196 1.00 57.16 235 VAL A O 1
ATOM 1821 N N . GLY A 1 236 ? -1.533 7.107 -15.967 1.00 67.69 236 GLY A N 1
ATOM 1822 C CA . GLY A 1 236 ? -1.060 8.476 -15.789 1.00 67.69 236 GLY A CA 1
ATOM 1823 C C . GLY A 1 236 ? 0.265 8.676 -16.520 1.00 67.69 236 GLY A C 1
ATOM 1824 O O . GLY A 1 236 ? 1.034 7.720 -16.693 1.00 67.69 236 GLY A O 1
ATOM 1825 N N . THR A 1 237 ? 0.525 9.904 -16.963 1.00 79.19 237 THR A N 1
ATOM 1826 C CA . THR A 1 237 ? 1.806 10.258 -17.587 1.00 79.19 237 THR A CA 1
ATOM 1827 C C . THR A 1 237 ? 2.983 9.924 -16.656 1.00 79.19 237 THR A C 1
ATOM 1829 O O . THR A 1 237 ? 2.830 9.805 -15.436 1.00 79.19 237 THR A O 1
ATOM 1832 N N . LEU A 1 238 ? 4.192 9.775 -17.210 1.00 78.38 238 LEU A N 1
ATOM 1833 C CA . LEU A 1 238 ? 5.415 9.588 -16.412 1.00 78.38 238 LEU A CA 1
ATOM 1834 C C . LEU A 1 238 ? 5.530 10.652 -15.307 1.00 78.38 238 LEU A C 1
ATOM 1836 O O . LEU A 1 238 ? 5.821 10.327 -14.156 1.00 78.38 238 LEU A O 1
ATOM 1840 N N . ALA A 1 239 ? 5.253 11.909 -15.658 1.00 82.94 239 ALA A N 1
ATOM 1841 C CA . ALA A 1 239 ? 5.272 13.032 -14.732 1.00 82.94 239 ALA A CA 1
ATOM 1842 C C . ALA A 1 239 ? 4.288 12.835 -13.566 1.00 82.94 239 ALA A C 1
ATOM 1844 O O . ALA A 1 239 ? 4.681 12.981 -12.409 1.00 82.94 239 ALA A O 1
ATOM 1845 N N . GLU A 1 240 ? 3.050 12.410 -13.842 1.00 88.06 240 GLU A N 1
ATOM 1846 C CA . GLU A 1 240 ? 2.055 12.116 -12.802 1.00 88.06 240 GLU A CA 1
ATOM 1847 C C . GLU A 1 240 ? 2.507 10.988 -11.874 1.00 88.06 240 GLU A C 1
ATOM 1849 O O . GLU A 1 240 ? 2.352 11.091 -10.657 1.00 88.06 240 GLU A O 1
ATOM 1854 N N . LYS A 1 241 ? 3.095 9.912 -12.416 1.00 87.06 241 LYS A N 1
ATOM 1855 C CA . LYS A 1 241 ? 3.612 8.819 -11.582 1.00 87.06 241 LYS A CA 1
ATOM 1856 C C . LYS A 1 241 ? 4.779 9.277 -10.709 1.00 87.06 241 LYS A C 1
ATOM 1858 O O . LYS A 1 241 ? 4.789 8.955 -9.522 1.00 87.06 241 LYS A O 1
ATOM 1863 N N . LYS A 1 242 ? 5.724 10.061 -11.245 1.00 89.06 242 LYS A N 1
ATOM 1864 C CA . LYS A 1 242 ? 6.817 10.656 -10.451 1.00 89.06 242 LYS A CA 1
ATOM 1865 C C . LYS A 1 242 ? 6.262 11.540 -9.329 1.00 89.06 242 LYS A C 1
ATOM 1867 O O . LYS A 1 242 ? 6.696 11.429 -8.183 1.00 89.06 242 LYS A O 1
ATOM 1872 N N . GLU A 1 243 ? 5.255 12.362 -9.624 1.00 92.62 243 GLU A N 1
ATOM 1873 C CA . GLU A 1 243 ? 4.599 13.210 -8.626 1.00 92.62 243 GLU A CA 1
ATOM 1874 C C . GLU A 1 243 ? 3.898 12.379 -7.538 1.00 92.62 243 GLU A C 1
ATOM 1876 O O . GLU A 1 243 ? 4.051 12.660 -6.347 1.00 92.62 243 GLU A O 1
ATOM 1881 N N . GLN A 1 244 ? 3.170 11.323 -7.919 1.00 93.69 244 GLN A N 1
ATOM 1882 C CA . GLN A 1 244 ? 2.528 10.399 -6.978 1.00 93.69 244 GLN A CA 1
ATOM 1883 C C . GLN A 1 244 ? 3.551 9.710 -6.071 1.00 93.69 244 GLN A C 1
ATOM 1885 O O . GLN A 1 244 ? 3.344 9.650 -4.859 1.00 93.69 244 GLN A O 1
ATOM 1890 N N . VAL A 1 245 ? 4.675 9.244 -6.624 1.00 94.62 245 VAL A N 1
ATOM 1891 C CA . VAL A 1 245 ? 5.764 8.648 -5.838 1.00 94.62 245 VAL A CA 1
ATOM 1892 C C . VAL A 1 245 ? 6.360 9.684 -4.886 1.00 94.62 245 VAL A C 1
ATOM 1894 O O . VAL A 1 245 ? 6.537 9.384 -3.709 1.00 94.62 245 VAL A O 1
ATOM 1897 N N . SER A 1 246 ? 6.603 10.922 -5.324 1.00 95.12 246 SER A N 1
ATOM 1898 C CA . SER A 1 246 ? 7.105 11.976 -4.431 1.00 95.12 246 SER A CA 1
ATOM 1899 C C . SER A 1 246 ? 6.141 12.247 -3.270 1.00 95.12 246 SER A C 1
ATOM 1901 O O . SER A 1 246 ? 6.552 12.203 -2.109 1.00 95.12 246 SER A O 1
ATOM 1903 N N . LYS A 1 247 ? 4.845 12.429 -3.566 1.00 96.56 247 LYS A N 1
ATOM 1904 C CA . LYS A 1 247 ? 3.788 12.613 -2.555 1.00 96.56 247 LYS A CA 1
ATOM 1905 C C . LYS A 1 247 ? 3.709 11.433 -1.591 1.00 96.56 247 LYS A C 1
ATOM 1907 O O . LYS A 1 247 ? 3.565 11.635 -0.385 1.00 96.56 247 LYS A O 1
ATOM 1912 N N . MET A 1 248 ? 3.833 10.209 -2.104 1.00 96.69 248 MET A N 1
ATOM 1913 C CA . MET A 1 248 ? 3.900 8.998 -1.293 1.00 96.69 248 MET A CA 1
ATOM 1914 C C . MET A 1 248 ? 5.067 9.064 -0.300 1.00 96.69 248 MET A C 1
ATOM 1916 O O . MET A 1 248 ? 4.866 8.807 0.887 1.00 96.69 248 MET A O 1
ATOM 1920 N N . LEU A 1 249 ? 6.281 9.382 -0.761 1.00 97.25 249 LEU A N 1
ATOM 1921 C CA . LEU A 1 249 ? 7.481 9.402 0.084 1.00 97.25 249 LEU A CA 1
ATOM 1922 C C . LEU A 1 249 ? 7.382 10.466 1.181 1.00 97.25 249 LEU A C 1
ATOM 1924 O O . LEU A 1 249 ? 7.659 10.172 2.347 1.00 97.25 249 LEU A O 1
ATOM 1928 N N . ASP A 1 250 ? 6.953 11.675 0.817 1.00 96.19 250 ASP A N 1
ATOM 1929 C CA . ASP A 1 250 ? 6.765 12.779 1.762 1.00 96.19 250 ASP A CA 1
ATOM 1930 C C . ASP A 1 250 ? 5.693 12.438 2.795 1.00 96.19 250 ASP A C 1
ATOM 1932 O O . ASP A 1 250 ? 5.922 12.579 3.997 1.00 96.19 250 ASP A O 1
ATOM 1936 N N . GLY A 1 251 ? 4.564 11.887 2.341 1.00 95.69 251 GLY A N 1
ATOM 1937 C CA . GLY A 1 251 ? 3.498 11.425 3.216 1.00 95.69 251 GLY A CA 1
ATOM 1938 C C . GLY A 1 251 ? 3.969 10.330 4.170 1.00 95.69 251 GLY A C 1
ATOM 1939 O O . GLY A 1 251 ? 3.645 10.374 5.354 1.00 95.69 251 GLY A O 1
ATOM 1940 N N . ILE A 1 252 ? 4.750 9.349 3.702 1.00 95.31 252 ILE A N 1
ATOM 1941 C CA . ILE A 1 252 ? 5.241 8.257 4.559 1.00 95.31 252 ILE A CA 1
ATOM 1942 C C . ILE A 1 252 ? 6.165 8.818 5.636 1.00 95.31 252 ILE A C 1
ATOM 1944 O O . ILE A 1 252 ? 6.035 8.440 6.803 1.00 95.31 252 ILE A O 1
ATOM 1948 N N . MET A 1 253 ? 7.062 9.729 5.262 1.00 94.50 253 MET A N 1
ATOM 1949 C CA . MET A 1 253 ? 7.992 10.356 6.194 1.00 94.50 253 MET A CA 1
ATOM 1950 C C . MET A 1 253 ? 7.263 11.239 7.213 1.00 94.50 253 MET A C 1
ATOM 1952 O O . MET A 1 253 ? 7.528 11.153 8.415 1.00 94.50 253 MET A O 1
ATOM 1956 N N . GLU A 1 254 ? 6.301 12.048 6.764 1.00 92.88 254 GLU A N 1
ATOM 1957 C CA . GLU A 1 254 ? 5.442 12.839 7.645 1.00 92.88 254 GLU A CA 1
ATOM 1958 C C . GLU A 1 254 ? 4.693 11.925 8.609 1.00 92.88 254 GLU A C 1
ATOM 1960 O O . GLU A 1 254 ? 4.721 12.138 9.820 1.00 92.88 254 GLU A O 1
ATOM 1965 N N . VAL A 1 255 ? 4.066 10.867 8.096 1.00 90.81 255 VAL A N 1
ATOM 1966 C CA . VAL A 1 255 ? 3.337 9.911 8.917 1.00 90.81 255 VAL A CA 1
ATOM 1967 C C . VAL A 1 255 ? 4.276 9.306 9.946 1.00 90.81 255 VAL A C 1
ATOM 1969 O O . VAL A 1 255 ? 4.001 9.475 11.123 1.00 90.81 255 VAL A O 1
ATOM 1972 N N . LEU A 1 256 ? 5.402 8.698 9.561 1.00 89.75 256 LEU A N 1
ATOM 1973 C CA . LEU A 1 256 ? 6.363 8.082 10.490 1.00 89.75 256 LEU A CA 1
ATOM 1974 C C . LEU A 1 256 ? 6.899 9.045 11.560 1.00 89.75 256 LEU A C 1
ATOM 1976 O O . LEU A 1 256 ? 7.125 8.623 12.691 1.00 89.75 256 LEU A O 1
ATOM 1980 N N . THR A 1 257 ? 7.081 10.326 11.238 1.00 88.75 257 THR A N 1
ATOM 1981 C CA . THR A 1 257 ? 7.587 11.327 12.194 1.00 88.75 257 THR A CA 1
ATOM 1982 C C . THR A 1 257 ? 6.505 11.889 13.116 1.00 88.75 257 THR A C 1
ATOM 1984 O O . THR A 1 257 ? 6.795 12.241 14.260 1.00 88.75 257 THR A O 1
ATOM 1987 N N . THR A 1 258 ? 5.259 11.977 12.645 1.00 83.62 258 THR A N 1
ATOM 1988 C CA . THR A 1 258 ? 4.159 12.645 13.358 1.00 83.62 258 THR A CA 1
ATOM 1989 C C . THR A 1 258 ? 3.144 11.696 13.988 1.00 83.62 258 THR A C 1
ATOM 1991 O O . THR A 1 258 ? 2.243 12.191 14.675 1.00 83.62 258 THR A O 1
ATOM 1994 N N . ARG A 1 259 ? 3.250 10.368 13.773 1.00 71.62 259 ARG A N 1
ATOM 1995 C CA . ARG A 1 259 ? 2.231 9.379 14.186 1.00 71.62 259 ARG A CA 1
ATOM 1996 C C . ARG A 1 259 ? 1.722 9.673 15.585 1.00 71.62 259 ARG A C 1
ATOM 1998 O O . ARG A 1 259 ? 2.401 9.468 16.587 1.00 71.62 259 ARG A O 1
ATOM 2005 N N . SER A 1 260 ? 0.475 10.111 15.643 1.00 66.12 260 SER A N 1
ATOM 2006 C CA . SER A 1 260 ? -0.255 10.281 16.886 1.00 66.12 260 SER A CA 1
ATOM 2007 C C . SER A 1 260 ? -1.514 9.436 16.811 1.00 66.12 260 SER A C 1
ATOM 2009 O O . SER A 1 260 ? -2.279 9.479 15.846 1.00 66.12 260 SER A O 1
ATOM 2011 N N . SER A 1 261 ? -1.713 8.607 17.831 1.00 60.84 261 SER A N 1
ATOM 2012 C CA . SER A 1 261 ? -2.898 7.771 17.969 1.00 60.84 261 SER A CA 1
ATOM 2013 C C . SER A 1 261 ? -4.073 8.638 18.419 1.00 60.84 261 SER A C 1
ATOM 2015 O O . SER A 1 261 ? -4.350 8.736 19.613 1.00 60.84 261 SER A O 1
ATOM 2017 N N . ASN A 1 262 ? -4.747 9.289 17.473 1.00 67.25 262 ASN A N 1
ATOM 2018 C CA . ASN A 1 262 ? -5.928 10.103 17.747 1.00 67.25 262 ASN A CA 1
ATOM 2019 C C . ASN A 1 262 ? -7.180 9.433 17.164 1.00 67.25 262 ASN A C 1
ATOM 2021 O O . ASN A 1 262 ? -7.169 9.042 15.995 1.00 67.25 262 ASN A O 1
ATOM 2025 N N . PRO A 1 263 ? -8.262 9.266 17.947 1.00 68.88 263 PRO A N 1
ATOM 2026 C CA . PRO A 1 263 ? -9.517 8.754 17.423 1.00 68.88 263 PRO A CA 1
ATOM 2027 C C . PRO A 1 263 ? -10.126 9.776 16.461 1.00 68.88 263 PRO A C 1
ATOM 2029 O O . PRO A 1 263 ? -10.123 10.979 16.724 1.00 68.88 263 PRO A O 1
ATOM 2032 N N . GLU A 1 264 ? -10.683 9.299 15.355 1.00 76.44 264 GLU A N 1
ATOM 2033 C CA . GLU A 1 264 ? -11.391 10.156 14.409 1.00 76.44 264 GLU A CA 1
ATOM 2034 C C . GLU A 1 264 ? -12.807 10.485 14.888 1.00 76.44 264 GLU A C 1
ATOM 2036 O O . GLU A 1 264 ? -13.456 9.708 15.591 1.00 76.44 264 GLU A O 1
ATOM 2041 N N . ARG A 1 265 ? -13.330 11.625 14.422 1.00 80.62 265 ARG A N 1
ATOM 2042 C CA . ARG A 1 265 ? -14.693 12.090 14.729 1.00 80.62 265 ARG A CA 1
ATOM 2043 C C . ARG A 1 265 ? -15.784 11.116 14.262 1.00 80.62 265 ARG A C 1
ATOM 2045 O O . ARG A 1 265 ? -16.857 11.078 14.854 1.00 80.62 265 ARG A O 1
ATOM 2052 N N . ASN A 1 266 ? -15.515 10.342 13.212 1.00 82.06 266 ASN A N 1
ATOM 2053 C CA . ASN A 1 266 ? -16.432 9.365 12.615 1.00 82.06 266 ASN A CA 1
ATOM 2054 C C . ASN A 1 266 ? -16.443 8.000 13.345 1.00 82.06 266 ASN A C 1
ATOM 2056 O O . ASN A 1 266 ? -17.261 7.140 13.012 1.00 82.06 266 ASN A O 1
ATOM 2060 N N . MET A 1 267 ? -15.549 7.767 14.314 1.00 84.25 267 MET A N 1
ATOM 2061 C CA . MET A 1 267 ? -15.477 6.496 15.034 1.00 84.25 267 MET A CA 1
ATOM 2062 C C . MET A 1 267 ? -16.617 6.376 16.044 1.00 84.25 267 MET A C 1
ATOM 2064 O O . MET A 1 267 ? -16.953 7.323 16.761 1.00 84.25 267 MET A O 1
ATOM 2068 N N . LYS A 1 268 ? -17.176 5.169 16.196 1.00 83.62 268 LYS A N 1
ATOM 2069 C CA . LYS A 1 268 ? -18.131 4.905 17.280 1.00 83.62 268 LYS A CA 1
ATOM 2070 C C . LYS A 1 268 ? -17.442 5.099 18.638 1.00 83.62 268 LYS A C 1
ATOM 2072 O O . LYS A 1 268 ? -16.323 4.628 18.846 1.00 83.62 268 LYS A O 1
ATOM 2077 N N . LYS A 1 269 ? -18.141 5.715 19.605 1.00 83.31 269 LYS A N 1
ATOM 2078 C CA . LYS A 1 269 ? -17.608 6.036 20.952 1.00 83.31 269 LYS A CA 1
ATOM 2079 C C . LYS A 1 269 ? -16.886 4.854 21.621 1.00 83.31 269 LYS A C 1
ATOM 2081 O O . LYS A 1 269 ? -15.852 5.037 22.257 1.00 83.31 269 LYS A O 1
ATOM 2086 N N . ARG A 1 270 ? -17.426 3.639 21.481 1.00 80.19 270 ARG A N 1
ATOM 2087 C CA . ARG A 1 270 ? -16.854 2.408 22.052 1.00 80.19 270 ARG A CA 1
ATOM 2088 C C . ARG A 1 270 ? -15.529 2.008 21.386 1.00 80.19 270 ARG A C 1
ATOM 2090 O O . ARG A 1 270 ? -14.558 1.762 22.101 1.00 80.19 270 ARG A O 1
ATOM 2097 N N . ALA A 1 271 ? -15.478 2.027 20.053 1.00 79.38 271 ALA A N 1
ATOM 2098 C CA . ALA A 1 271 ? -14.270 1.743 19.279 1.00 79.38 271 ALA A CA 1
ATOM 2099 C C . ALA A 1 271 ? -13.162 2.765 19.591 1.00 79.38 271 ALA A C 1
ATOM 2101 O O . ALA A 1 271 ? -12.039 2.380 19.910 1.00 79.38 271 ALA A O 1
ATOM 2102 N N . ALA A 1 272 ? -13.505 4.058 19.632 1.00 82.69 272 ALA A N 1
ATOM 2103 C CA . ALA A 1 272 ? -12.572 5.137 19.965 1.00 82.69 272 ALA A CA 1
ATOM 2104 C C . ALA A 1 272 ? -11.892 4.943 21.337 1.00 82.69 272 ALA A C 1
ATOM 2106 O O . ALA A 1 272 ? -10.671 5.060 21.453 1.00 82.69 272 ALA A O 1
ATOM 2107 N N . ARG A 1 273 ? -12.662 4.576 22.376 1.00 80.50 273 ARG A N 1
ATOM 2108 C CA . ARG A 1 273 ? -12.130 4.323 23.731 1.00 80.50 273 ARG A CA 1
ATOM 2109 C C . ARG A 1 273 ? -11.127 3.168 23.779 1.00 80.50 273 ARG A C 1
ATOM 2111 O O . ARG A 1 273 ? -10.184 3.229 24.561 1.00 80.50 273 ARG A O 1
ATOM 2118 N N . LYS A 1 274 ? -11.343 2.102 23.001 1.00 78.00 274 LYS A N 1
ATOM 2119 C CA . LYS A 1 274 ? -10.426 0.948 22.948 1.00 78.00 274 LYS A CA 1
ATOM 2120 C C . LYS A 1 274 ? -9.185 1.247 22.121 1.00 78.00 274 LYS A C 1
ATOM 2122 O O . LYS A 1 274 ? -8.083 0.919 22.548 1.00 78.00 274 LYS A O 1
ATOM 2127 N N . TYR A 1 275 ? -9.368 1.909 20.985 1.00 76.81 275 TYR A N 1
ATOM 2128 C CA . TYR A 1 275 ? -8.291 2.265 20.071 1.00 76.81 275 TYR A CA 1
ATOM 2129 C C . TYR A 1 275 ? -7.198 3.090 20.762 1.00 76.81 275 TYR A C 1
ATOM 2131 O O . TYR A 1 275 ? -6.030 2.710 20.728 1.00 76.81 275 TYR A O 1
ATOM 2139 N N . LEU A 1 276 ? -7.599 4.123 21.513 1.00 74.38 276 LEU A N 1
ATOM 2140 C CA . LEU A 1 276 ? -6.702 4.949 22.332 1.00 74.38 276 LEU A CA 1
ATOM 2141 C C . LEU A 1 276 ? -5.869 4.156 23.354 1.00 74.38 276 LEU A C 1
ATOM 2143 O O . LEU A 1 276 ? -4.770 4.573 23.716 1.00 74.38 276 LEU A O 1
ATOM 2147 N N . LYS A 1 277 ? -6.395 3.031 23.853 1.00 77.12 277 LYS A N 1
ATOM 2148 C CA . LYS A 1 277 ? -5.718 2.203 24.861 1.00 77.12 277 LYS A CA 1
ATOM 2149 C C . LYS A 1 277 ? -4.714 1.228 24.254 1.00 77.12 277 LYS A C 1
ATOM 2151 O O . LYS A 1 277 ? -3.776 0.849 24.945 1.00 77.12 277 LYS A O 1
ATOM 2156 N N . GLN A 1 278 ? -4.942 0.780 23.020 1.00 70.62 278 GLN A N 1
ATOM 2157 C CA . GLN A 1 278 ? -4.262 -0.394 22.463 1.00 70.62 278 GLN A CA 1
ATOM 2158 C C . GLN A 1 278 ? -3.271 -0.066 21.348 1.00 70.62 278 GLN A C 1
ATOM 2160 O O . GLN A 1 278 ? -2.293 -0.790 21.196 1.00 70.62 278 GLN A O 1
ATOM 2165 N N . VAL A 1 279 ? -3.484 1.010 20.585 1.00 63.19 279 VAL A N 1
ATOM 2166 C CA . VAL A 1 279 ? -2.652 1.296 19.413 1.00 63.19 279 VAL A CA 1
ATOM 2167 C C . VAL A 1 279 ? -1.723 2.464 19.707 1.00 63.19 279 VAL A C 1
ATOM 2169 O O . VAL A 1 279 ? -2.104 3.624 19.589 1.00 63.19 279 VAL A O 1
ATOM 2172 N N . LYS A 1 280 ? -0.491 2.144 20.101 1.00 63.75 280 LYS A N 1
ATOM 2173 C CA . LYS A 1 280 ? 0.613 3.100 20.207 1.00 63.75 280 LYS A CA 1
ATOM 2174 C C . LYS A 1 280 ? 1.811 2.503 19.491 1.00 63.75 280 LYS A C 1
ATOM 2176 O O . LYS A 1 280 ? 2.491 1.650 20.049 1.00 63.75 280 LYS A O 1
ATOM 2181 N N . MET A 1 281 ? 2.034 2.922 18.252 1.00 65.69 281 MET A N 1
ATOM 2182 C CA . MET A 1 281 ? 3.327 2.708 17.616 1.00 65.69 281 MET A CA 1
ATOM 2183 C C . MET A 1 281 ? 4.226 3.892 17.912 1.00 65.69 281 MET A C 1
ATOM 2185 O O . MET A 1 281 ? 3.804 5.040 17.804 1.00 65.69 281 MET A O 1
ATOM 2189 N N . THR A 1 282 ? 5.446 3.577 18.325 1.00 64.31 282 THR A N 1
ATOM 2190 C CA . THR A 1 282 ? 6.467 4.537 18.756 1.00 64.31 282 THR A CA 1
ATOM 2191 C C . THR A 1 282 ? 7.632 4.632 17.782 1.00 64.31 282 THR A C 1
ATOM 2193 O O . THR A 1 282 ? 8.528 5.446 17.991 1.00 64.31 282 THR A O 1
ATOM 2196 N N . ASP A 1 283 ? 7.638 3.792 16.750 1.00 82.31 283 ASP A N 1
ATOM 2197 C CA . ASP A 1 283 ? 8.789 3.639 15.873 1.00 82.31 283 ASP A CA 1
ATOM 2198 C C . ASP A 1 283 ? 8.764 4.751 14.819 1.00 82.31 283 ASP A C 1
ATOM 2200 O O . ASP A 1 283 ? 7.865 4.805 13.974 1.00 82.31 283 ASP A O 1
ATOM 2204 N N . GLY A 1 284 ? 9.736 5.657 14.922 1.00 87.81 284 GLY A N 1
ATOM 2205 C CA . GLY A 1 284 ? 10.045 6.643 13.891 1.00 87.81 284 GLY A CA 1
ATOM 2206 C C . GLY A 1 284 ? 10.846 6.023 12.739 1.00 87.81 284 GLY A C 1
ATOM 2207 O O . GLY A 1 284 ? 11.167 4.838 12.804 1.00 87.81 284 GLY A O 1
ATOM 2208 N N . PRO A 1 285 ? 11.175 6.808 11.698 1.00 93.50 285 PRO A N 1
ATOM 2209 C CA . PRO A 1 285 ? 11.925 6.332 10.536 1.00 93.50 285 PRO A CA 1
ATOM 2210 C C . PRO A 1 285 ? 13.315 5.809 10.939 1.00 93.50 285 PRO A C 1
ATOM 2212 O O . PRO A 1 285 ? 14.026 6.470 11.696 1.00 93.50 285 PRO A O 1
ATOM 2215 N N . ASP A 1 286 ? 13.695 4.640 10.424 1.00 95.44 286 ASP A N 1
ATOM 2216 C CA . ASP A 1 286 ? 15.006 4.021 10.617 1.00 95.44 286 ASP A CA 1
ATOM 2217 C C . ASP A 1 286 ? 15.944 4.347 9.445 1.00 95.44 286 ASP A C 1
ATOM 2219 O O . ASP A 1 286 ? 15.543 4.927 8.431 1.00 95.44 286 ASP A O 1
ATOM 2223 N N . GLU A 1 287 ? 17.223 4.004 9.596 1.00 96.44 287 GLU A N 1
ATOM 2224 C CA . GLU A 1 287 ? 18.249 4.277 8.583 1.00 96.44 287 GLU A CA 1
ATOM 2225 C C . GLU A 1 287 ? 17.929 3.598 7.243 1.00 96.44 287 GLU A C 1
ATOM 2227 O O . GLU A 1 287 ? 18.123 4.200 6.187 1.00 96.44 287 GLU A O 1
ATOM 2232 N N . GLU A 1 288 ? 17.370 2.384 7.280 1.00 96.88 288 GLU A N 1
ATOM 2233 C CA . GLU A 1 288 ? 16.932 1.648 6.090 1.00 96.88 288 GLU A CA 1
ATOM 2234 C C . GLU A 1 288 ? 15.806 2.391 5.357 1.00 96.88 288 GLU A C 1
ATOM 2236 O O . GLU A 1 288 ? 15.875 2.561 4.139 1.00 96.88 288 GLU A O 1
ATOM 2241 N N . THR A 1 289 ? 14.811 2.908 6.085 1.00 96.69 289 THR A N 1
ATOM 2242 C CA . THR A 1 289 ? 13.722 3.724 5.527 1.00 96.69 289 THR A CA 1
ATOM 2243 C C . THR A 1 289 ? 14.295 4.927 4.783 1.00 96.69 289 THR A C 1
ATOM 2245 O O . THR A 1 289 ? 13.929 5.193 3.637 1.00 96.69 289 THR A O 1
ATOM 2248 N N . ILE A 1 290 ? 15.209 5.660 5.428 1.00 96.88 290 ILE A N 1
ATOM 2249 C CA . ILE A 1 290 ? 15.817 6.870 4.862 1.00 96.88 290 ILE A CA 1
ATOM 2250 C C . ILE A 1 290 ? 16.638 6.517 3.615 1.00 96.88 290 ILE A C 1
ATOM 2252 O O . ILE A 1 290 ? 16.546 7.212 2.600 1.00 96.88 290 ILE A O 1
ATOM 2256 N N . ALA A 1 291 ? 17.394 5.418 3.661 1.00 97.06 291 ALA A N 1
ATOM 2257 C CA . ALA A 1 291 ? 18.170 4.929 2.528 1.00 97.06 291 ALA A CA 1
ATOM 2258 C C . ALA A 1 291 ? 17.276 4.536 1.340 1.00 97.06 291 ALA A C 1
ATOM 2260 O O . ALA A 1 291 ? 17.570 4.922 0.207 1.00 97.06 291 ALA A O 1
ATOM 2261 N N . LEU A 1 292 ? 16.164 3.833 1.583 1.00 97.25 292 LEU A N 1
ATOM 2262 C CA . LEU A 1 292 ? 15.195 3.461 0.548 1.00 97.25 292 LEU A CA 1
ATOM 2263 C C . LEU A 1 292 ? 14.546 4.693 -0.089 1.00 97.25 292 LEU A C 1
ATOM 2265 O O . LEU A 1 292 ? 14.504 4.788 -1.314 1.00 97.25 292 LEU A O 1
ATOM 2269 N N . ILE A 1 293 ? 14.107 5.670 0.712 1.00 96.56 293 ILE A N 1
ATOM 2270 C CA . ILE A 1 293 ? 13.553 6.935 0.200 1.00 96.56 293 ILE A CA 1
ATOM 2271 C C . ILE A 1 293 ? 14.590 7.662 -0.665 1.00 96.56 293 ILE A C 1
ATOM 2273 O O . ILE A 1 293 ? 14.273 8.106 -1.769 1.00 96.56 293 ILE A O 1
ATOM 2277 N N . GLY A 1 294 ? 15.837 7.754 -0.195 1.00 95.88 294 GLY A N 1
ATOM 2278 C CA . GLY A 1 294 ? 16.931 8.365 -0.949 1.00 95.88 294 GLY A CA 1
ATOM 2279 C C . GLY A 1 294 ? 17.213 7.643 -2.268 1.00 95.88 294 GLY A C 1
ATOM 2280 O O . GLY A 1 294 ? 17.428 8.294 -3.287 1.00 95.88 294 GLY A O 1
ATOM 2281 N N . LYS A 1 295 ? 17.164 6.306 -2.269 1.00 95.06 295 LYS A N 1
ATOM 2282 C CA . LYS A 1 295 ? 17.332 5.480 -3.471 1.00 95.06 295 LYS A CA 1
ATOM 2283 C C . LYS A 1 295 ? 16.217 5.726 -4.491 1.00 95.06 295 LYS A C 1
ATOM 2285 O O . LYS A 1 295 ? 16.521 5.907 -5.665 1.00 95.06 295 LYS A O 1
ATOM 2290 N N . ILE A 1 296 ? 14.959 5.794 -4.049 1.00 94.25 296 ILE A N 1
ATOM 2291 C CA . ILE A 1 296 ? 13.812 6.073 -4.928 1.00 94.25 296 ILE A CA 1
ATOM 2292 C C . ILE A 1 296 ? 13.933 7.473 -5.538 1.00 94.25 296 ILE A C 1
ATOM 2294 O O . ILE A 1 296 ? 13.811 7.617 -6.749 1.00 94.25 296 ILE A O 1
ATOM 2298 N N . ARG A 1 297 ? 14.233 8.501 -4.731 1.00 94.06 297 ARG A N 1
ATOM 2299 C CA . ARG A 1 297 ? 14.390 9.882 -5.225 1.00 94.06 297 ARG A CA 1
ATOM 2300 C C . ARG A 1 297 ? 15.485 10.003 -6.279 1.00 94.06 297 ARG A C 1
ATOM 2302 O O . ARG A 1 297 ? 15.217 10.513 -7.358 1.00 94.06 297 ARG A O 1
ATOM 2309 N N . LYS A 1 298 ? 16.667 9.443 -6.010 1.00 92.12 298 LYS A N 1
ATOM 2310 C CA . LYS A 1 298 ? 17.774 9.414 -6.979 1.00 92.12 298 LYS A CA 1
ATOM 2311 C C . LYS A 1 298 ? 17.414 8.678 -8.268 1.00 92.12 298 LYS A C 1
ATOM 2313 O O . LYS A 1 298 ? 17.887 9.047 -9.332 1.00 92.12 298 LYS A O 1
ATOM 2318 N N . GLY A 1 299 ? 16.606 7.620 -8.181 1.00 88.44 299 GLY A N 1
ATOM 2319 C CA . GLY A 1 299 ? 16.129 6.914 -9.369 1.00 88.44 299 GLY A CA 1
ATOM 2320 C C . GLY A 1 299 ? 15.133 7.734 -10.198 1.00 88.44 299 GLY A C 1
ATOM 2321 O O . GLY A 1 299 ? 15.111 7.596 -11.414 1.00 88.44 299 GLY A O 1
ATOM 2322 N N . MET A 1 300 ? 14.366 8.634 -9.573 1.00 87.19 300 MET A N 1
ATOM 2323 C CA . MET A 1 300 ? 13.458 9.550 -10.279 1.00 87.19 300 MET A CA 1
ATOM 2324 C C . MET A 1 300 ? 14.166 10.753 -10.924 1.00 87.19 300 MET A C 1
ATOM 2326 O O . MET A 1 300 ? 13.632 11.298 -11.893 1.00 87.19 300 MET A O 1
ATOM 2330 N N . GLU A 1 301 ? 15.325 11.153 -10.387 1.00 85.31 301 GLU A N 1
ATOM 2331 C CA . GLU A 1 301 ? 16.189 12.250 -10.865 1.00 85.31 301 GLU A CA 1
ATOM 2332 C C . GLU A 1 301 ? 16.998 11.898 -12.120 1.00 85.31 301 GLU A C 1
ATOM 2334 O O . GLU A 1 301 ? 17.702 12.759 -12.622 1.00 85.31 301 GLU A O 1
ATOM 2339 N N . VAL A 1 302 ? 16.948 10.661 -12.631 1.00 73.44 302 VAL A N 1
ATOM 2340 C CA . VAL A 1 302 ? 17.601 10.355 -13.913 1.00 73.44 302 VAL A CA 1
ATOM 2341 C C . VAL A 1 302 ? 16.872 11.145 -14.994 1.00 73.44 302 VAL A C 1
ATOM 2343 O O . VAL A 1 302 ? 15.720 10.850 -15.337 1.00 73.44 302 VAL A O 1
ATOM 2346 N N . ASP A 1 303 ? 17.534 12.221 -15.396 1.00 61.69 303 ASP A N 1
ATOM 2347 C CA . ASP A 1 303 ? 17.012 13.273 -16.237 1.00 61.69 303 ASP A CA 1
ATOM 2348 C C . ASP A 1 303 ? 16.684 12.730 -17.625 1.00 61.69 303 ASP A C 1
ATOM 2350 O O . ASP A 1 303 ? 17.388 11.892 -18.190 1.00 61.69 303 ASP A O 1
ATOM 2354 N N . ILE A 1 304 ? 15.574 13.239 -18.152 1.00 59.03 304 ILE A N 1
ATOM 2355 C CA . ILE A 1 304 ? 15.385 13.381 -19.587 1.00 59.03 304 ILE A CA 1
ATOM 2356 C C . ILE A 1 304 ? 16.572 14.253 -19.986 1.00 59.03 304 ILE A C 1
ATOM 2358 O O . ILE A 1 304 ? 16.587 15.427 -19.610 1.00 59.03 304 ILE A O 1
ATOM 2362 N N . GLU A 1 305 ? 17.610 13.671 -20.604 1.00 62.31 305 GLU A N 1
ATOM 2363 C CA . GLU A 1 305 ? 18.588 14.492 -21.317 1.00 62.31 305 GLU A CA 1
ATOM 2364 C C . GLU A 1 305 ? 17.735 15.439 -2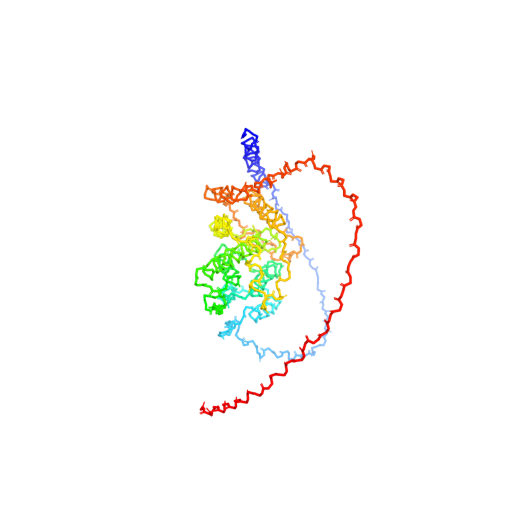2.156 1.00 62.31 305 GLU A C 1
ATOM 2366 O O . GLU A 1 305 ? 16.877 14.930 -22.882 1.00 62.31 305 GLU A O 1
ATOM 2371 N N . PRO A 1 306 ? 17.811 16.768 -21.931 1.00 63.38 306 PRO A N 1
ATOM 2372 C CA . PRO A 1 306 ? 17.012 17.696 -22.709 1.00 63.38 306 PRO A CA 1
ATOM 2373 C C . PRO A 1 306 ? 17.334 17.332 -24.143 1.00 63.38 306 PRO A C 1
ATOM 2375 O O . PRO A 1 306 ? 18.521 17.374 -24.474 1.00 63.38 306 PRO A O 1
ATOM 2378 N N . ASP A 1 307 ? 16.327 16.838 -24.885 1.00 60.75 307 ASP A N 1
ATOM 2379 C CA . ASP A 1 307 ? 16.470 16.455 -26.287 1.00 60.75 307 ASP A CA 1
ATOM 2380 C C . ASP A 1 307 ? 17.301 17.572 -26.875 1.00 60.75 307 ASP A C 1
ATOM 2382 O O . ASP A 1 307 ? 16.856 18.722 -26.803 1.00 60.75 307 ASP A O 1
ATOM 2386 N N . ALA A 1 308 ? 18.565 17.262 -27.199 1.00 65.19 308 ALA A N 1
ATOM 2387 C CA . ALA A 1 308 ? 19.536 18.271 -27.563 1.00 65.19 308 ALA A CA 1
ATOM 2388 C C . ALA A 1 308 ? 18.848 19.014 -28.685 1.00 65.19 308 ALA A C 1
ATOM 2390 O O . ALA A 1 308 ? 18.581 18.386 -29.708 1.00 65.19 308 ALA A O 1
ATOM 2391 N N . GLU A 1 309 ? 18.399 20.244 -28.399 1.00 64.75 309 GLU A N 1
ATOM 2392 C CA . GLU A 1 309 ? 17.588 20.997 -29.337 1.00 64.75 309 GLU A CA 1
ATOM 2393 C C . GLU A 1 309 ? 18.397 20.945 -30.615 1.00 64.75 309 GLU A C 1
ATOM 2395 O O . GLU A 1 309 ? 19.573 21.325 -30.604 1.00 64.75 309 GLU A O 1
ATOM 2400 N N . ASP A 1 310 ? 17.829 20.306 -31.639 1.00 59.84 310 ASP A N 1
ATOM 2401 C CA . ASP A 1 310 ? 18.440 20.255 -32.944 1.00 59.84 310 ASP A CA 1
ATOM 2402 C C . ASP A 1 310 ? 18.586 21.725 -33.339 1.00 59.84 310 ASP A C 1
ATOM 2404 O O . ASP A 1 310 ? 17.648 22.358 -33.827 1.00 59.84 310 ASP A O 1
ATOM 2408 N N . ASP A 1 311 ? 19.772 22.279 -33.079 1.00 58.44 311 ASP A N 1
ATOM 2409 C CA . ASP A 1 311 ? 20.334 23.488 -33.665 1.00 58.44 311 ASP A CA 1
ATOM 2410 C C . ASP A 1 311 ? 20.519 23.210 -35.176 1.00 58.44 311 ASP A C 1
ATOM 2412 O O . ASP A 1 311 ? 21.583 23.401 -35.766 1.00 58.44 311 ASP A O 1
ATOM 2416 N N . GLU A 1 312 ? 19.472 22.719 -35.844 1.00 61.06 312 GLU A N 1
ATOM 2417 C CA . GLU A 1 312 ? 19.332 22.732 -37.284 1.00 61.06 312 GLU A CA 1
ATOM 2418 C C . GLU A 1 312 ? 18.940 24.154 -37.685 1.00 61.06 312 GLU A C 1
ATOM 2420 O O . GLU A 1 312 ? 17.784 24.526 -37.867 1.00 61.06 312 GLU A O 1
ATOM 2425 N N . LEU A 1 313 ? 19.995 24.957 -37.812 1.00 58.41 313 LEU A N 1
ATOM 2426 C CA . LEU A 1 313 ? 20.279 25.678 -39.046 1.00 58.41 313 LEU A CA 1
ATOM 2427 C C . LEU A 1 313 ? 19.092 26.480 -39.598 1.00 58.41 313 LEU A C 1
ATOM 2429 O O . LEU A 1 313 ? 18.499 26.164 -40.630 1.00 58.41 313 LEU A O 1
ATOM 2433 N N . SER A 1 314 ? 18.860 27.639 -38.984 1.00 53.16 314 SER A N 1
ATOM 2434 C CA . SER A 1 314 ? 18.353 28.794 -39.718 1.00 53.16 314 SER A CA 1
ATOM 2435 C C . SER A 1 314 ? 19.317 29.114 -40.871 1.00 53.16 314 SER A C 1
ATOM 2437 O O . SER A 1 314 ? 20.343 29.763 -40.659 1.00 53.16 314 SER A O 1
ATOM 2439 N N . GLY A 1 315 ? 19.027 28.644 -42.083 1.00 58.25 315 GLY A N 1
ATOM 2440 C CA . GLY A 1 315 ? 19.763 29.087 -43.267 1.00 58.25 315 GLY A CA 1
ATOM 2441 C C . GLY A 1 315 ? 19.840 28.082 -44.404 1.00 58.25 315 GLY A C 1
ATOM 2442 O O . GLY A 1 315 ? 20.936 27.760 -44.850 1.00 58.25 315 GLY A O 1
ATOM 2443 N N . VAL A 1 316 ? 18.698 27.617 -44.909 1.00 57.34 316 VAL A N 1
ATOM 2444 C CA . VAL A 1 316 ? 18.623 27.186 -46.310 1.00 57.34 316 VAL A CA 1
ATOM 2445 C C . VAL A 1 316 ? 17.496 27.973 -46.960 1.00 57.34 316 VAL A C 1
ATOM 2447 O O . VAL A 1 316 ? 16.321 27.622 -46.861 1.00 57.34 316 VAL A O 1
ATOM 2450 N N . ASP A 1 317 ? 17.884 29.080 -47.584 1.00 55.00 317 ASP A N 1
ATOM 2451 C CA . ASP A 1 317 ? 17.074 29.810 -48.547 1.00 55.00 317 ASP A CA 1
ATOM 2452 C C . ASP A 1 317 ? 16.760 28.869 -49.720 1.00 55.00 317 ASP A C 1
ATOM 2454 O O . ASP A 1 317 ? 17.587 28.652 -50.603 1.00 55.00 317 ASP A O 1
ATOM 2458 N N . ASN A 1 318 ? 15.571 28.266 -49.712 1.00 51.00 318 ASN A N 1
ATOM 2459 C CA . ASN A 1 318 ? 15.032 27.568 -50.874 1.00 51.00 318 ASN A CA 1
ATOM 2460 C C . ASN A 1 318 ? 14.178 28.548 -51.684 1.00 51.00 318 ASN A C 1
ATOM 2462 O O . ASN A 1 318 ? 12.959 28.633 -51.522 1.00 51.00 318 ASN A O 1
ATOM 2466 N N . GLU A 1 319 ? 14.841 29.267 -52.587 1.00 58.78 319 GLU A N 1
ATOM 2467 C CA . GLU A 1 319 ? 14.215 29.733 -53.819 1.00 58.78 319 GLU A CA 1
ATOM 2468 C C . GLU A 1 319 ? 13.837 28.501 -54.655 1.00 58.78 319 GLU A C 1
ATOM 2470 O O . GLU A 1 319 ? 14.691 27.837 -55.239 1.00 58.78 319 GLU A O 1
ATOM 2475 N N . ILE A 1 320 ? 12.546 28.169 -54.701 1.00 54.50 320 ILE A N 1
ATOM 2476 C CA . ILE A 1 320 ? 11.993 27.252 -55.704 1.00 54.50 320 ILE A CA 1
ATOM 2477 C C . ILE A 1 320 ? 10.875 27.996 -56.433 1.00 54.50 320 ILE A C 1
ATOM 2479 O O . ILE A 1 320 ? 9.691 27.869 -56.127 1.00 54.50 320 ILE A O 1
ATOM 2483 N N . GLU A 1 321 ? 11.282 28.795 -57.417 1.00 54.28 321 GLU A N 1
ATOM 2484 C CA . GLU A 1 321 ? 10.483 29.029 -58.616 1.00 54.28 321 GLU A CA 1
ATOM 2485 C C . GLU A 1 321 ? 10.719 27.849 -59.568 1.00 54.28 321 GLU A C 1
ATOM 2487 O O . GLU A 1 321 ? 11.864 27.496 -59.845 1.00 54.28 321 GLU A O 1
ATOM 2492 N N . GLY A 1 322 ? 9.661 27.218 -60.084 1.00 48.38 322 GLY A N 1
ATOM 2493 C CA . GLY A 1 322 ? 9.849 26.154 -61.073 1.00 48.38 322 GLY A CA 1
ATOM 2494 C C . GLY A 1 322 ? 8.65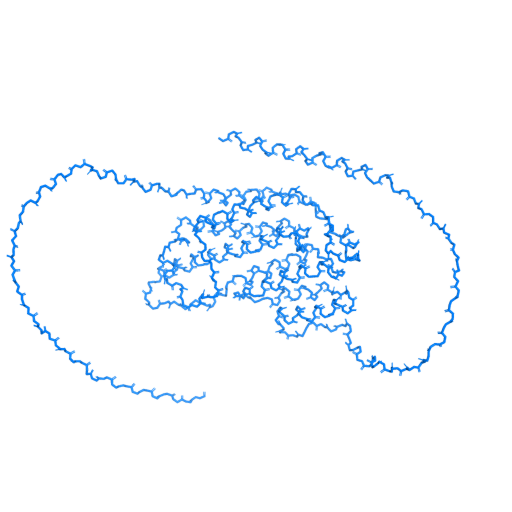7 25.237 -61.287 1.00 48.38 322 GLY A C 1
ATOM 2495 O O . GLY A 1 322 ? 8.694 24.059 -60.959 1.00 48.38 322 GLY A O 1
ATOM 2496 N N . SER A 1 323 ? 7.601 25.789 -61.870 1.00 49.81 323 SER A N 1
ATOM 2497 C CA . SER A 1 323 ? 6.523 25.078 -62.561 1.00 49.81 323 SER A CA 1
ATOM 2498 C C . SER A 1 323 ? 7.003 23.931 -63.464 1.00 49.81 323 SER A C 1
ATOM 2500 O O . SER A 1 323 ? 7.903 24.156 -64.265 1.00 49.81 323 SER A O 1
ATOM 2502 N N . SER A 1 324 ? 6.322 22.776 -63.450 1.00 46.34 324 SER A N 1
ATOM 2503 C CA . SER A 1 324 ? 6.015 22.006 -64.672 1.00 46.34 324 SER A CA 1
ATOM 2504 C C . SER A 1 324 ? 5.103 20.805 -64.389 1.00 46.34 324 SER A C 1
ATOM 2506 O O . SER A 1 324 ? 5.473 19.852 -63.712 1.00 46.34 324 SER A O 1
ATOM 2508 N N . SER A 1 325 ? 3.923 20.863 -64.994 1.00 55.38 325 SER A N 1
ATOM 2509 C CA . SER A 1 325 ? 3.008 19.773 -65.340 1.00 55.38 325 SER A CA 1
ATOM 2510 C C . SER A 1 325 ? 3.691 18.557 -65.972 1.00 55.38 325 SER A C 1
ATOM 2512 O O . SER A 1 325 ? 4.462 18.769 -66.904 1.00 55.38 325 SER A O 1
ATOM 2514 N N . VAL A 1 326 ? 3.302 17.332 -65.591 1.00 56.44 326 VAL A N 1
ATOM 2515 C CA . VAL A 1 326 ? 3.164 16.177 -66.505 1.00 56.44 326 VAL A CA 1
ATOM 2516 C C . VAL A 1 326 ? 2.065 15.241 -65.973 1.00 56.44 326 VAL A C 1
ATOM 2518 O O . VAL A 1 326 ? 2.004 14.929 -64.786 1.00 56.44 326 VAL A O 1
ATOM 2521 N N . GLU A 1 327 ? 1.167 14.883 -66.885 1.00 54.94 327 GLU A N 1
ATOM 2522 C CA . GLU A 1 327 ? 0.071 13.920 -66.788 1.00 54.94 327 GLU A CA 1
ATOM 2523 C C . GLU A 1 327 ? 0.592 12.476 -66.640 1.00 54.94 327 GLU A C 1
ATOM 2525 O O . GLU A 1 327 ? 1.713 12.193 -67.030 1.00 54.94 327 GLU A O 1
ATOM 2530 N N . GLU A 1 328 ? -0.220 11.547 -66.133 1.00 48.31 328 GLU A N 1
ATOM 2531 C CA . GLU A 1 328 ? -0.578 10.301 -66.845 1.00 48.31 328 GLU A CA 1
ATOM 2532 C C . GLU A 1 328 ? -1.182 9.250 -65.900 1.00 48.31 328 GLU A C 1
ATOM 2534 O O . GLU A 1 328 ? -0.577 8.729 -64.965 1.00 48.31 328 GLU A O 1
ATOM 2539 N N . SER A 1 329 ? -2.436 8.947 -66.219 1.00 49.16 329 SER A N 1
ATOM 2540 C CA . SER A 1 329 ? -3.120 7.660 -66.134 1.00 49.16 329 SER A CA 1
ATOM 2541 C C . SER A 1 329 ? -2.259 6.399 -65.976 1.00 49.16 329 SER A C 1
ATOM 2543 O O . SER A 1 329 ? -1.379 6.144 -66.793 1.00 49.16 329 SER A O 1
ATOM 2545 N N . SER A 1 330 ? -2.702 5.478 -65.110 1.00 49.34 330 SER A N 1
ATOM 2546 C CA . SER A 1 330 ? -3.333 4.219 -65.560 1.00 49.34 330 SER A CA 1
ATOM 2547 C C . SER A 1 330 ? -3.974 3.418 -64.405 1.00 49.34 330 SER A C 1
ATOM 2549 O O . SER A 1 330 ? -3.464 3.450 -63.286 1.00 49.34 330 SER A O 1
ATOM 2551 N N . PRO A 1 331 ? -5.088 2.701 -64.666 1.00 68.12 331 PRO A N 1
ATOM 2552 C CA . PRO A 1 331 ? -5.708 1.716 -63.772 1.00 68.12 331 PRO A CA 1
ATOM 2553 C C . PRO A 1 331 ? -5.127 0.302 -64.009 1.00 68.12 331 PRO A C 1
ATOM 2555 O O . PRO A 1 331 ? -4.239 0.156 -64.844 1.00 68.12 331 PRO A O 1
ATOM 2558 N N . VAL A 1 332 ? -5.715 -0.727 -63.365 1.00 48.97 332 VAL A N 1
ATOM 2559 C CA . VAL A 1 332 ? -5.451 -2.194 -63.467 1.00 48.97 332 VAL A CA 1
ATOM 2560 C C . VAL A 1 332 ? -4.536 -2.689 -62.324 1.00 48.97 332 VAL A C 1
ATOM 2562 O O . VAL A 1 332 ? -3.436 -2.193 -62.148 1.00 48.97 332 VAL A O 1
ATOM 2565 N N . SER A 1 333 ? -4.899 -3.642 -61.460 1.00 53.62 333 SER A N 1
ATOM 2566 C CA . SER A 1 333 ? -5.545 -4.935 -61.721 1.00 53.62 333 SER A CA 1
ATOM 2567 C C . SER A 1 333 ? -6.204 -5.518 -60.467 1.00 53.62 333 SER A C 1
ATOM 2569 O O . SER A 1 333 ? -5.629 -5.508 -59.379 1.00 53.62 333 SER A O 1
ATOM 2571 N N . ASP A 1 334 ? -7.378 -6.103 -60.689 1.00 49.25 334 ASP A N 1
ATOM 2572 C CA . ASP A 1 334 ? -7.967 -7.173 -59.894 1.00 49.25 334 ASP A CA 1
ATOM 2573 C C . ASP A 1 334 ? -7.026 -8.385 -59.809 1.00 49.25 334 ASP A C 1
ATOM 2575 O O . ASP A 1 334 ? -6.494 -8.840 -60.824 1.00 49.25 334 ASP A O 1
ATOM 2579 N N . ALA A 1 335 ? -6.892 -8.967 -58.618 1.00 58.06 335 ALA A N 1
ATOM 2580 C CA . ALA A 1 335 ? -6.425 -10.338 -58.455 1.00 58.06 335 ALA A CA 1
ATOM 2581 C C . ALA A 1 335 ? -7.235 -11.028 -57.352 1.00 58.06 335 ALA A C 1
ATOM 2583 O O . ALA A 1 335 ? -7.000 -10.853 -56.157 1.00 58.06 335 ALA A O 1
ATOM 2584 N N . ASN A 1 336 ? -8.205 -11.814 -57.817 1.00 48.28 336 ASN A N 1
ATOM 2585 C CA . ASN A 1 336 ? -8.799 -12.938 -57.109 1.00 48.28 336 ASN A CA 1
ATOM 2586 C C . ASN A 1 336 ? -7.711 -13.920 -56.644 1.00 48.28 336 ASN A C 1
ATOM 2588 O O . ASN A 1 336 ? -6.893 -14.348 -57.455 1.00 48.28 336 ASN A O 1
ATOM 2592 N N . VAL A 1 337 ? -7.781 -14.336 -55.382 1.00 63.12 337 VAL A N 1
ATOM 2593 C CA . VAL A 1 337 ? -7.330 -15.646 -54.876 1.00 63.12 337 VAL A CA 1
ATOM 2594 C C . VAL A 1 337 ? -8.376 -15.996 -53.814 1.00 63.12 337 VAL A C 1
ATOM 2596 O O . VAL A 1 337 ? -8.476 -15.298 -52.808 1.00 63.12 337 VAL A O 1
ATOM 2599 N N . ASP A 1 338 ? -9.409 -16.772 -54.120 1.00 53.12 338 ASP A N 1
ATOM 2600 C CA . ASP A 1 338 ? -9.451 -18.205 -54.445 1.00 53.12 338 ASP A CA 1
ATOM 2601 C C . ASP A 1 338 ? -9.027 -19.132 -53.290 1.00 53.12 338 ASP A C 1
ATOM 2603 O O . ASP A 1 338 ? -8.195 -18.816 -52.446 1.00 53.12 338 ASP A O 1
ATOM 2607 N N . GLU A 1 339 ? -9.743 -20.242 -53.262 1.00 49.72 339 GLU A N 1
ATOM 2608 C CA . GLU A 1 339 ? -10.175 -21.131 -52.199 1.00 49.72 339 GLU A CA 1
ATOM 2609 C C . GLU A 1 339 ? -9.095 -21.789 -51.323 1.00 49.72 339 GLU A C 1
ATOM 2611 O O . GLU A 1 339 ? -7.977 -22.082 -51.737 1.00 49.72 339 GLU A O 1
ATOM 2616 N N . GLY A 1 340 ? -9.486 -22.106 -50.083 1.00 51.97 340 GLY A N 1
ATOM 2617 C CA . GLY A 1 340 ? -8.654 -22.824 -49.116 1.00 51.97 340 GLY A CA 1
ATOM 2618 C C . GLY A 1 340 ? -9.464 -23.382 -47.951 1.00 51.97 340 GLY A C 1
ATOM 2619 O O . GLY A 1 340 ? -9.307 -22.971 -46.807 1.00 51.97 340 GLY A O 1
ATOM 2620 N N . ASN A 1 341 ? -10.384 -24.275 -48.294 1.00 47.34 341 ASN A N 1
ATOM 2621 C CA . ASN A 1 341 ? -11.149 -25.161 -47.427 1.00 47.34 341 ASN A CA 1
ATOM 2622 C C . ASN A 1 341 ? -10.210 -26.060 -46.597 1.00 47.34 341 ASN A C 1
ATOM 2624 O O . ASN A 1 341 ? -9.423 -26.779 -47.196 1.00 47.34 341 ASN A O 1
ATOM 2628 N N . GLU A 1 342 ? -10.327 -26.096 -45.267 1.00 57.12 342 GLU A N 1
ATOM 2629 C CA . GLU A 1 342 ? -9.893 -27.266 -44.488 1.00 57.12 342 GLU A CA 1
ATOM 2630 C C . GLU A 1 342 ? -10.693 -27.376 -43.181 1.00 57.12 342 GLU A C 1
ATOM 2632 O O . GLU A 1 342 ? -10.503 -26.656 -42.199 1.00 57.12 342 GLU A O 1
ATOM 2637 N N . GLN A 1 343 ? -11.663 -28.289 -43.228 1.00 51.28 343 GLN A N 1
ATOM 2638 C CA . GLN A 1 343 ? -12.285 -28.913 -42.072 1.00 51.28 343 GLN A CA 1
ATOM 2639 C C . GLN A 1 343 ? -11.225 -29.743 -41.340 1.00 51.28 343 GLN A C 1
ATOM 2641 O O . GLN A 1 343 ? -10.642 -30.640 -41.939 1.00 51.28 343 GLN A O 1
ATOM 2646 N N . GLU A 1 344 ? -11.072 -29.563 -40.031 1.00 61.16 344 GLU A N 1
ATOM 2647 C CA . GLU A 1 344 ? -10.610 -30.666 -39.188 1.00 61.16 344 GLU A CA 1
ATOM 2648 C C . GLU A 1 344 ? -11.481 -30.749 -37.935 1.00 61.16 344 GLU A C 1
ATOM 2650 O O . GLU A 1 344 ? -11.330 -30.043 -36.939 1.00 61.16 344 GLU A O 1
ATOM 2655 N N . SER A 1 345 ? -12.467 -31.632 -38.050 1.00 62.91 345 SER A N 1
ATOM 2656 C CA . SER A 1 345 ? -13.119 -32.324 -36.953 1.00 62.91 345 SER A CA 1
ATOM 2657 C C . SER A 1 345 ? -12.076 -32.928 -36.016 1.00 62.91 345 SER A C 1
ATOM 2659 O O . SER A 1 345 ? -11.257 -33.737 -36.456 1.00 62.91 345 SER A O 1
ATOM 2661 N N . ARG A 1 346 ? -12.158 -32.641 -34.714 1.00 54.94 346 ARG A N 1
ATOM 2662 C CA . ARG A 1 346 ? -11.567 -33.539 -33.724 1.00 54.94 346 ARG A CA 1
ATOM 2663 C C . ARG A 1 346 ? -12.511 -33.818 -32.569 1.00 54.94 346 ARG A C 1
ATOM 2665 O O . ARG A 1 346 ? -13.017 -32.919 -31.903 1.00 54.94 346 ARG A O 1
ATOM 2672 N N . GLU A 1 347 ? -12.741 -35.114 -32.453 1.00 59.03 347 GLU A N 1
ATOM 2673 C CA . GLU A 1 347 ? -13.642 -35.840 -31.584 1.00 59.03 347 GLU A CA 1
ATOM 2674 C C . GLU A 1 347 ? -13.286 -35.723 -30.097 1.00 59.03 347 GLU A C 1
ATOM 2676 O O . GLU A 1 347 ? -12.126 -35.609 -29.701 1.00 59.03 347 GLU A O 1
ATOM 2681 N N . GLU A 1 348 ? -14.357 -35.788 -29.313 1.00 55.66 348 GLU A N 1
ATOM 2682 C CA . GLU A 1 348 ? -14.538 -36.471 -28.031 1.00 55.66 348 GLU A CA 1
ATOM 2683 C C . GLU A 1 348 ? -13.313 -37.095 -27.332 1.00 55.66 348 GLU A C 1
ATOM 2685 O O . GLU A 1 348 ? -12.673 -38.028 -27.825 1.00 55.66 348 GLU A O 1
ATOM 2690 N N . LYS A 1 349 ? -13.138 -36.701 -26.064 1.00 56.66 349 LYS A N 1
ATOM 2691 C CA . LYS A 1 349 ? -13.214 -37.625 -24.921 1.00 56.66 349 LYS A CA 1
ATOM 2692 C C . LYS A 1 349 ? -13.585 -36.906 -23.632 1.00 56.66 349 LYS A C 1
ATOM 2694 O O . LYS A 1 349 ? -13.055 -35.794 -23.409 1.00 56.66 349 LYS A O 1
#

pLDDT: mean 74.6, std 20.35, range [35.25, 98.31]

Sequence (349 aa):
MSSSIACISKTAARYQANRRCASIISQYLLPAHQNGICSNFSTTASAHIATRNTSNRNNITATLPEGYRPGQAYDILQKKGADTGFIRRKEFMDMCRASRPGTPRDAKMIVHALSYFKRTCDLAIDNRHAKVALEGMIRSMLPRERERVKPQRLSDTEWELVLFALQARRALDAALFCSDAILKKDTALYTSVSIRCVNQVLGLAASAVSDDKANIFHPKVAAIGYREAEDVAVVGTLAEKKEQVSKMLDGIMEVLTTRSSNPERNMKKRAARKYLKQVKMTDGPDEETIALIGKIRKGMEVDIEPDAEDDELSGVDNEIEGSSSVEESSPVSDANVDEGNEQESREEK

Organism: NCBI:txid163516

Secondary structure (DSSP, 8-state):
-TTTHHHHHHHHHHHHHHHHHHHHGGG---------------------------TT---TT-PPPTT--HHHHHHHHHHHHHHHS---HHHHHHHHHTPPTT-HHHHHHHHHHHHHHHHHSS----HHHHHHHHHHHHHHHSPPTT-----TTS-HHHHHHHHHHHHHHHHHHHHHHHHHHHH-TTSSHHHH--HHHHHHHHHHHHHHHHHTTSSTT-HHHHHHS-SS-TT------HHHHHHHHHHHHHHHHHHHHH------TTS-HHHHHHHHHH--------HHHHHHHHHHHHHHT------------S-----------------------------------